Protein AF-A0A1E5P0V6-F1 (afdb_monomer)

pLDDT: mean 83.83, std 17.31, range [33.81, 96.31]

Nearest PDB structures (foldseek):
  8a3v-assembly1_C  TM=8.732E-01  e=5.478E-03  Vibrio cholerae
  2rrl-assembly1_A  TM=3.886E-01  e=4.806E-01  Salmonella enterica subsp. enterica serovar Typhimurium
  1ff3-assembly3_C  TM=5.031E-01  e=4.214E+00  Escherichia coli
  7ot4-assembly1_A  TM=5.197E-01  e=4.501E+00  Escherichia coli
  2y4n-assembly1_B  TM=5.027E-01  e=4.501E+00  Burkholderia cenocepacia J2315

Secondary structure (DSSP, 8-state):
---B--TTHHHHHHHHHHHH-HHHHHHEEEEEE-TTSEEEEEESSHHHHHHHHHHHHHHHHHHHHHS-TTSPPP-EEEEPPPBPPPHHHHHTHHHHH-HHHHTTEEEEEEEGGGTEEEEEESSHHHHHHHHHHHHHHHHHHHHH-TT----EEEEEEEP--------PPP------------

Mean predicted aligned error: 9.89 Å

Solvent-accessible surface area (backbone atoms only — not comparable to full-atom values): 10669 Å² total; per-residue (Å²): 136,68,57,45,71,56,90,65,45,68,62,49,55,61,51,44,41,75,58,65,32,68,71,50,43,75,36,38,44,81,69,22,36,31,96,82,34,25,36,30,28,45,36,30,41,70,67,48,41,52,52,46,64,75,41,28,66,66,50,39,53,44,42,60,72,71,51,63,90,92,56,83,72,59,73,41,64,45,72,52,76,60,49,69,62,56,67,70,57,63,72,43,35,38,83,44,66,35,69,89,38,37,85,38,39,42,84,62,26,27,24,58,87,48,27,22,39,34,32,37,8,68,40,70,67,52,30,52,52,47,61,73,41,40,70,59,30,53,53,45,43,47,70,76,39,71,89,57,66,56,78,44,72,45,84,39,49,65,56,82,76,80,79,75,80,73,79,74,80,80,86,83,84,85,81,88,82,83,88,83,84,135

Sequence (182 aa):
MDFERPDWFDRATEWWCSTVGNDLARHAQPVGISSDGELGVLCSDQAWSTQMRLMAHRVVERLNGARPDDLPKVAGITVLKPAPVPEELIQLWSDLVGSDLADRVRPRSLSDWGRELATEAECAHARDLLAQRTPFVLARLRATLPGSSIVRLRTSHLRSVGVLIASSPEFSDRAAVEGASP

InterPro domains:
  IPR007922 DciA-like [PF05258] (10-67)

Foldseek 3Di:
DDFDQPPCNVVLQVLLCVQPDPVLNQFKGFDGADPVQATEIEGQDDVSLVVCVVCWVVSQVSSQVSDDPPDDRRPTYDYDDAAADDPVCQVCVCVLLPPVLNVFKGFGHAGRNQQETEIAGQDPVSLVSCVVCFVSSQVVCCVVPVVGNHDYYDRHDHDDDPPPPPPDPDPPDDDDDDDDDD

Organism: NCBI:txid285458

Structure (mmCIF, N/CA/C/O backbone):
data_AF-A0A1E5P0V6-F1
#
_entry.id   AF-A0A1E5P0V6-F1
#
loop_
_atom_site.group_PDB
_atom_site.id
_atom_site.type_symbol
_atom_site.label_atom_id
_atom_site.label_alt_id
_atom_site.label_comp_id
_atom_site.label_asym_id
_atom_site.label_entity_id
_atom_site.label_seq_id
_atom_site.pdbx_PDB_ins_code
_atom_site.Cartn_x
_atom_site.Cartn_y
_atom_site.Cartn_z
_atom_site.occupancy
_atom_site.B_iso_or_equiv
_atom_site.auth_seq_id
_atom_site.auth_comp_id
_atom_site.auth_asym_id
_atom_site.auth_atom_id
_atom_site.pdbx_PDB_model_num
ATOM 1 N N . MET A 1 1 ? 8.159 -0.226 16.015 1.00 59.56 1 MET A N 1
ATOM 2 C CA . MET A 1 1 ? 6.842 -0.112 16.659 1.00 59.56 1 MET A CA 1
ATOM 3 C C . MET A 1 1 ? 6.080 -1.307 16.168 1.00 59.56 1 MET A C 1
ATOM 5 O O . MET A 1 1 ? 5.834 -1.395 14.967 1.00 59.56 1 MET A O 1
ATOM 9 N N . ASP A 1 2 ? 5.871 -2.254 17.067 1.00 84.81 2 ASP A N 1
ATOM 10 C CA . ASP A 1 2 ? 5.216 -3.507 16.734 1.00 84.81 2 ASP A CA 1
ATOM 11 C C . ASP A 1 2 ? 3.708 -3.302 16.844 1.00 84.81 2 ASP A C 1
ATOM 13 O O . ASP A 1 2 ? 3.229 -2.530 17.678 1.00 84.81 2 ASP A O 1
ATOM 17 N N . PHE A 1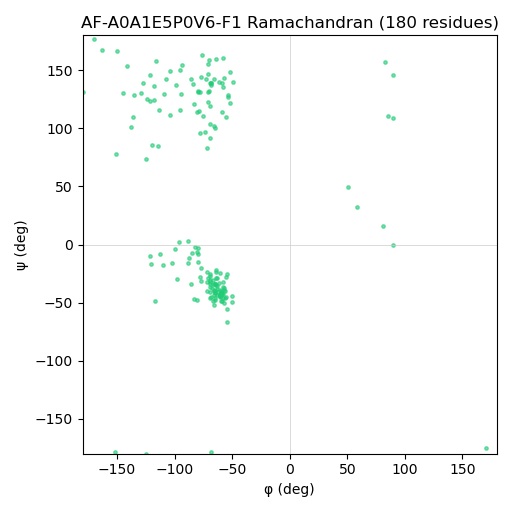 3 ? 2.981 -3.927 15.926 1.00 88.94 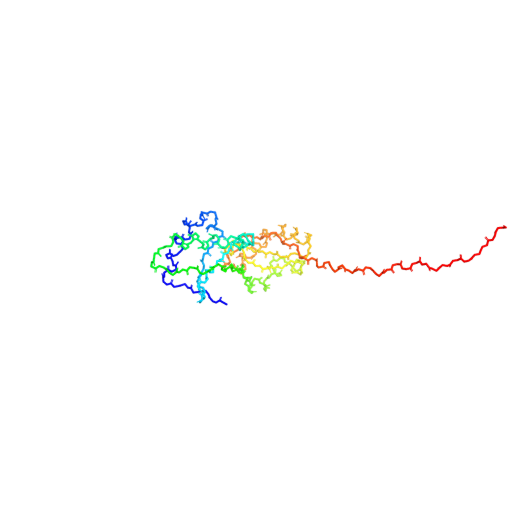3 PHE A N 1
ATOM 18 C CA . PHE A 1 3 ? 1.529 -3.887 15.881 1.00 88.94 3 PHE A CA 1
ATOM 19 C C . PHE A 1 3 ? 1.035 -5.287 16.173 1.00 88.94 3 PHE A C 1
ATOM 21 O O . PHE A 1 3 ? 1.303 -6.218 15.414 1.00 88.94 3 PHE A O 1
ATOM 28 N N . GLU A 1 4 ? 0.327 -5.427 17.281 1.00 90.81 4 GLU A N 1
ATOM 29 C CA . GLU A 1 4 ? -0.217 -6.706 17.704 1.00 90.81 4 GLU A CA 1
ATOM 30 C C . GLU A 1 4 ? -1.649 -6.858 17.199 1.00 90.81 4 GLU A C 1
ATOM 32 O O . GLU A 1 4 ? -2.365 -5.877 16.975 1.00 90.81 4 GLU A O 1
ATOM 37 N N . ARG A 1 5 ? -2.083 -8.108 17.034 1.00 91.25 5 ARG A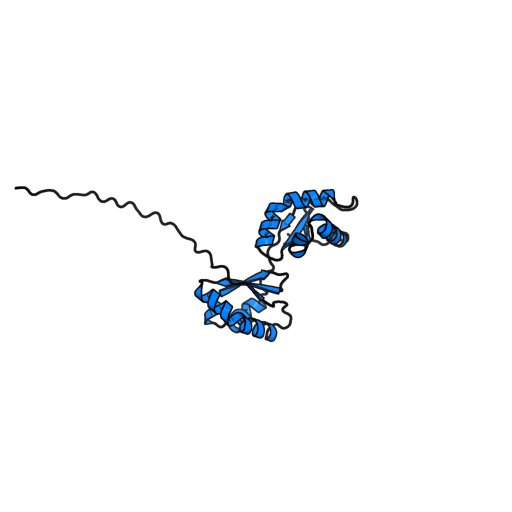 N 1
ATOM 38 C CA . ARG A 1 5 ? -3.471 -8.453 16.715 1.00 91.25 5 ARG A CA 1
ATOM 39 C C . ARG A 1 5 ? -4.075 -9.217 17.891 1.00 91.25 5 ARG A C 1
ATOM 41 O O . ARG A 1 5 ? -4.024 -10.443 17.889 1.00 91.25 5 ARG A O 1
ATOM 48 N N . PRO A 1 6 ? -4.602 -8.511 18.906 1.00 87.81 6 PRO A N 1
ATOM 49 C CA . PRO A 1 6 ? -5.352 -9.146 19.983 1.00 87.81 6 PRO A CA 1
ATOM 50 C C . PRO A 1 6 ? -6.559 -9.923 19.447 1.00 87.81 6 PRO A C 1
ATOM 52 O O . PRO A 1 6 ? -7.081 -9.587 18.387 1.00 87.81 6 PRO A O 1
ATOM 55 N N . ASP A 1 7 ? -7.089 -10.860 20.231 1.00 86.75 7 ASP A N 1
ATOM 56 C CA . ASP A 1 7 ? -8.243 -11.691 19.844 1.00 86.75 7 ASP A CA 1
ATOM 57 C C . ASP A 1 7 ? -9.483 -10.877 19.427 1.00 86.75 7 ASP A C 1
ATOM 59 O O . ASP A 1 7 ? -10.296 -11.310 18.613 1.00 86.75 7 ASP A O 1
ATOM 63 N N . TRP A 1 8 ? -9.636 -9.659 19.955 1.00 84.75 8 TRP A N 1
ATOM 64 C CA . TRP A 1 8 ? -10.738 -8.767 19.596 1.00 84.75 8 TRP A CA 1
ATOM 65 C C . TRP A 1 8 ? -10.530 -8.023 18.264 1.00 84.75 8 TRP A C 1
ATOM 67 O O . TRP A 1 8 ? -11.481 -7.459 17.722 1.00 84.75 8 TRP A O 1
ATOM 77 N N . PHE A 1 9 ? -9.312 -8.000 17.719 1.00 86.12 9 PHE A N 1
ATOM 78 C CA . PHE A 1 9 ? -8.945 -7.199 16.549 1.00 86.12 9 PHE A CA 1
ATOM 79 C C . PHE A 1 9 ? -9.670 -7.631 15.272 1.00 86.12 9 PHE A C 1
ATOM 81 O O . PHE A 1 9 ? -10.038 -6.795 14.444 1.00 86.12 9 PHE A O 1
ATOM 88 N N . ASP A 1 10 ? -9.940 -8.924 15.116 1.00 80.81 10 ASP A N 1
ATOM 89 C CA . ASP A 1 10 ? -10.667 -9.413 13.945 1.00 80.81 10 ASP A CA 1
ATOM 90 C C . ASP A 1 10 ? -12.102 -8.861 13.915 1.00 80.81 10 ASP A C 1
ATOM 92 O O . ASP A 1 10 ? -12.577 -8.433 12.862 1.00 80.81 10 ASP A O 1
ATOM 96 N N . ARG A 1 11 ? -12.731 -8.690 15.088 1.00 76.94 11 ARG A N 1
ATOM 97 C CA . ARG A 1 11 ? -14.023 -7.988 15.224 1.00 76.94 11 ARG A CA 1
ATOM 98 C C . ARG A 1 11 ? -13.908 -6.495 14.890 1.00 76.94 11 ARG A C 1
ATOM 100 O O . ARG A 1 11 ? -14.857 -5.897 14.386 1.00 76.94 11 ARG A O 1
ATOM 107 N N . ALA A 1 12 ? -12.748 -5.877 15.124 1.00 70.06 12 ALA A N 1
ATOM 108 C CA . ALA A 1 12 ? -12.504 -4.482 14.749 1.00 70.06 12 ALA A CA 1
ATOM 109 C C . ALA A 1 12 ? -12.414 -4.281 13.224 1.00 70.06 12 ALA A C 1
ATOM 111 O O . ALA A 1 12 ? -12.745 -3.205 12.724 1.00 70.06 12 ALA A O 1
ATOM 112 N N . THR A 1 13 ? -12.040 -5.319 12.470 1.00 69.12 13 THR A N 1
ATOM 113 C CA . THR A 1 13 ? -12.009 -5.276 10.997 1.00 69.12 13 THR A CA 1
ATOM 114 C C . THR A 1 13 ? -13.421 -5.208 10.399 1.00 69.12 13 THR A C 1
ATOM 116 O O . THR A 1 13 ? -13.638 -4.521 9.401 1.00 69.12 13 THR A O 1
ATOM 119 N N . GLU A 1 14 ? -14.411 -5.844 11.030 1.00 76.62 14 GLU A N 1
ATOM 120 C CA . GLU A 1 14 ? -15.818 -5.763 10.607 1.00 76.62 14 GLU A CA 1
ATOM 121 C C . GLU A 1 14 ? -16.378 -4.342 10.783 1.00 76.62 14 GLU A C 1
ATOM 123 O O . GLU A 1 14 ? -17.024 -3.787 9.890 1.00 76.62 14 GLU A O 1
ATOM 128 N N . TRP A 1 15 ? -16.064 -3.719 11.918 1.00 79.94 15 TRP A N 1
ATOM 129 C CA . TRP A 1 15 ? -16.459 -2.348 12.243 1.00 79.94 15 TRP A CA 1
ATOM 130 C C . TRP A 1 15 ? -15.701 -1.294 11.410 1.00 79.94 15 TRP A C 1
ATOM 132 O O . TRP A 1 15 ? -16.262 -0.245 11.077 1.00 79.94 15 TRP A O 1
ATOM 142 N N . TRP A 1 16 ? -14.468 -1.573 10.979 1.00 87.06 16 TRP A N 1
ATOM 143 C CA . TRP A 1 16 ? -13.730 -0.702 10.060 1.00 87.06 16 TRP A CA 1
ATOM 144 C C . TRP A 1 16 ? -14.535 -0.409 8.789 1.00 87.06 16 TRP A C 1
ATOM 146 O O . TRP A 1 16 ? -14.810 0.754 8.491 1.00 87.06 16 TRP A O 1
ATOM 156 N N . CYS A 1 17 ? -14.980 -1.453 8.082 1.00 84.06 17 CYS A N 1
ATOM 157 C CA . CYS A 1 17 ? -15.697 -1.326 6.811 1.00 84.06 17 CYS A CA 1
ATOM 158 C C . CYS A 1 17 ? -16.982 -0.494 6.923 1.00 84.06 17 CYS A C 1
ATOM 160 O O . CYS A 1 17 ? -17.244 0.353 6.063 1.00 84.06 17 CYS A O 1
ATOM 162 N N . SER A 1 18 ? -17.769 -0.703 7.983 1.00 82.38 18 SER A N 1
ATOM 163 C CA . SER A 1 18 ? -19.004 0.054 8.215 1.00 82.38 18 SER A CA 1
ATOM 164 C C . SER A 1 18 ? -18.736 1.519 8.576 1.00 82.38 18 SER A C 1
ATOM 166 O O . SER A 1 18 ? -19.521 2.393 8.215 1.00 82.38 18 SER A O 1
ATOM 168 N N . THR A 1 19 ? -17.607 1.806 9.226 1.00 85.00 19 THR A N 1
ATOM 169 C CA . THR A 1 19 ? -17.264 3.150 9.713 1.00 85.00 19 THR A CA 1
ATOM 170 C C . THR A 1 19 ? -16.649 4.038 8.648 1.00 85.00 19 THR A C 1
ATOM 172 O O . THR A 1 19 ? -16.997 5.217 8.525 1.00 85.00 19 THR A O 1
ATOM 175 N N . VAL A 1 20 ? -15.677 3.507 7.908 1.00 85.94 20 VAL A N 1
ATOM 176 C CA . VAL A 1 20 ? -14.889 4.320 6.976 1.00 85.94 20 VAL A CA 1
ATOM 177 C C . VAL A 1 20 ? -15.510 4.409 5.588 1.00 85.94 20 VAL A C 1
ATOM 179 O O . VAL A 1 20 ? -15.172 5.305 4.813 1.00 85.94 20 VAL A O 1
ATOM 182 N N . GLY A 1 21 ? -16.455 3.515 5.298 1.00 85.38 21 GLY A N 1
ATOM 183 C CA . GLY A 1 21 ? -17.082 3.378 3.996 1.00 85.38 21 GLY A CA 1
ATOM 184 C C . GLY A 1 21 ? -16.251 2.529 3.034 1.00 85.38 21 GLY A C 1
ATOM 185 O O . GLY A 1 21 ? -15.035 2.388 3.153 1.00 85.38 21 GLY A O 1
ATOM 186 N N . ASN A 1 22 ? -16.940 1.968 2.042 1.00 84.56 22 ASN A N 1
ATOM 187 C CA . ASN A 1 22 ? -16.393 0.964 1.127 1.00 84.56 22 ASN A CA 1
ATOM 188 C C . ASN A 1 22 ? -15.149 1.445 0.361 1.00 84.56 22 ASN A C 1
ATOM 190 O O . ASN A 1 22 ? -14.224 0.676 0.136 1.00 84.56 22 ASN A O 1
ATOM 194 N N . ASP A 1 23 ? -15.114 2.718 -0.028 1.00 86.12 23 ASP A N 1
ATOM 195 C CA . ASP A 1 23 ? -14.005 3.266 -0.807 1.00 86.12 23 ASP A CA 1
ATOM 196 C C . ASP A 1 23 ? -12.693 3.273 -0.009 1.00 86.12 23 ASP A C 1
ATOM 198 O O . ASP A 1 23 ? -11.706 2.674 -0.428 1.00 86.12 23 ASP A O 1
ATOM 202 N N . LEU A 1 24 ? -12.711 3.832 1.208 1.00 88.12 24 LEU A N 1
ATOM 203 C CA . LEU A 1 24 ? -11.533 3.821 2.074 1.00 88.12 24 LEU A CA 1
ATOM 204 C C . LEU A 1 24 ? -11.165 2.394 2.502 1.00 88.12 24 LEU A C 1
ATOM 206 O O . LEU A 1 24 ? -9.987 2.052 2.517 1.00 88.12 24 LEU A O 1
ATOM 210 N N . ALA A 1 25 ? -12.155 1.546 2.792 1.00 90.00 25 ALA A N 1
ATOM 211 C CA . ALA A 1 25 ? -11.926 0.164 3.215 1.00 90.00 25 ALA A CA 1
ATOM 212 C C . ALA A 1 25 ? -11.252 -0.705 2.137 1.00 90.00 25 ALA A C 1
ATOM 214 O O . ALA A 1 25 ? -10.498 -1.616 2.467 1.00 90.00 25 ALA A O 1
ATOM 215 N N . ARG A 1 26 ? -11.465 -0.412 0.848 1.00 89.69 26 ARG A N 1
ATOM 216 C CA . ARG A 1 26 ? -10.758 -1.089 -0.258 1.00 89.69 26 ARG A CA 1
ATOM 217 C C . ARG A 1 26 ? -9.281 -0.730 -0.332 1.00 89.69 26 ARG A C 1
ATOM 219 O O . ARG A 1 26 ? -8.484 -1.508 -0.853 1.00 89.69 26 ARG A O 1
ATOM 226 N N . HIS A 1 27 ? -8.930 0.459 0.143 1.00 92.19 27 HIS A N 1
ATOM 227 C CA . HIS A 1 27 ? -7.610 1.041 -0.051 1.00 92.19 27 HIS A CA 1
ATOM 228 C C . HIS A 1 27 ? -6.792 1.170 1.227 1.00 92.19 27 HIS A C 1
ATOM 230 O O . HIS A 1 27 ? -5.608 1.491 1.138 1.00 92.19 27 HIS A O 1
ATOM 236 N N . ALA A 1 28 ? -7.385 0.913 2.386 1.00 92.62 28 ALA A N 1
ATOM 237 C CA . ALA A 1 28 ? -6.728 0.949 3.674 1.00 92.62 28 ALA A CA 1
ATOM 238 C C . ALA A 1 28 ? -7.314 -0.129 4.585 1.00 92.62 28 ALA A C 1
ATOM 240 O O . ALA A 1 28 ? -8.532 -0.222 4.741 1.00 92.62 28 ALA A O 1
ATOM 241 N N . GLN A 1 29 ? -6.434 -0.916 5.201 1.00 91.19 29 GLN A N 1
ATOM 242 C CA . GLN A 1 29 ? -6.818 -1.984 6.112 1.00 91.19 29 GLN A CA 1
ATOM 243 C C . GLN A 1 29 ? -6.082 -1.842 7.448 1.00 91.19 29 GLN A C 1
ATOM 245 O O . GLN A 1 29 ? -4.883 -1.527 7.463 1.00 91.19 29 GLN A O 1
ATOM 250 N N . PRO A 1 30 ? -6.776 -2.073 8.569 1.00 92.56 30 PRO A N 1
ATOM 251 C CA . PRO A 1 30 ? -6.135 -2.157 9.867 1.00 92.56 30 PRO A CA 1
ATOM 252 C C . PRO A 1 30 ? -5.267 -3.423 9.919 1.00 92.56 30 PRO A C 1
ATOM 254 O O . PRO A 1 30 ? -5.666 -4.477 9.426 1.00 92.56 30 PRO A O 1
ATOM 257 N N . VAL A 1 31 ? -4.067 -3.332 10.496 1.00 91.94 31 VAL A N 1
ATOM 258 C CA . VAL A 1 31 ? -3.144 -4.482 10.604 1.00 91.94 31 VAL A CA 1
ATOM 259 C C . VAL A 1 31 ? -2.757 -4.853 12.032 1.00 91.94 31 VAL A C 1
ATOM 261 O O . VAL A 1 31 ? -2.276 -5.959 12.253 1.00 91.94 31 VAL A O 1
ATOM 264 N N . GLY A 1 32 ? -2.978 -3.956 12.989 1.00 91.94 32 GLY A N 1
ATOM 265 C CA . GLY A 1 32 ? -2.809 -4.228 14.410 1.00 91.94 32 GLY A CA 1
ATOM 266 C C . GLY A 1 32 ? -2.918 -2.956 15.240 1.00 91.94 32 GLY A C 1
ATOM 267 O O . GLY A 1 32 ? -3.194 -1.876 14.711 1.00 91.94 32 GLY A O 1
ATOM 268 N N . ILE A 1 33 ? -2.683 -3.089 16.538 1.00 92.81 33 ILE A N 1
ATOM 269 C CA . ILE A 1 33 ? -2.692 -2.002 17.517 1.00 92.81 33 ILE A CA 1
ATOM 270 C C . ILE A 1 33 ? -1.300 -1.892 18.136 1.00 92.81 33 ILE A C 1
ATOM 272 O O . ILE A 1 33 ? -0.683 -2.910 18.448 1.00 92.81 33 ILE A O 1
ATOM 276 N N . SER A 1 34 ? -0.793 -0.669 18.281 1.00 93.38 34 SER A N 1
ATOM 277 C CA . SER A 1 34 ? 0.446 -0.418 19.020 1.00 93.38 34 SER A CA 1
ATOM 278 C C . SER A 1 34 ? 0.211 -0.503 20.530 1.00 93.38 34 SER A C 1
ATOM 280 O O . SER A 1 34 ? -0.916 -0.360 21.007 1.00 93.38 34 SER A O 1
ATOM 282 N N . SER A 1 35 ? 1.284 -0.643 21.308 1.00 91.25 35 SER A N 1
ATOM 283 C CA . SER A 1 35 ? 1.233 -0.568 22.777 1.00 91.25 35 SER A CA 1
ATOM 284 C C . SER A 1 35 ? 0.588 0.719 23.309 1.00 91.25 35 SER A C 1
ATOM 286 O O . SER A 1 35 ? 0.033 0.720 24.404 1.00 91.25 35 SER A O 1
ATOM 288 N N . ASP A 1 36 ? 0.625 1.798 22.523 1.00 91.56 36 ASP A N 1
ATOM 289 C CA . ASP A 1 36 ? 0.062 3.108 22.867 1.00 91.56 36 ASP A CA 1
ATOM 290 C C . ASP A 1 36 ? -1.421 3.243 22.463 1.00 91.56 36 ASP A C 1
ATOM 292 O O . ASP A 1 36 ? -2.029 4.302 22.620 1.00 91.56 36 ASP A O 1
ATOM 296 N N . GLY A 1 37 ? -2.022 2.176 21.926 1.00 91.94 37 GLY A N 1
ATOM 297 C CA . GLY A 1 37 ? -3.420 2.148 21.496 1.00 91.94 37 GLY A CA 1
ATOM 298 C C . GLY A 1 37 ? -3.668 2.764 20.117 1.00 91.94 37 GLY A C 1
ATOM 299 O O . GLY A 1 37 ? -4.816 3.066 19.780 1.00 91.94 37 GLY A O 1
ATOM 300 N N . GLU A 1 38 ? -2.629 2.972 19.304 1.00 94.44 38 GLU A N 1
ATOM 301 C CA . GLU A 1 38 ? -2.794 3.459 17.934 1.00 94.44 38 GLU A CA 1
ATOM 302 C C . GLU A 1 38 ? -3.101 2.324 16.960 1.00 94.44 38 GLU A C 1
ATOM 304 O O . GLU A 1 38 ? -2.467 1.269 16.979 1.00 94.44 38 GLU A O 1
ATOM 309 N N . LEU A 1 39 ? -4.036 2.570 16.045 1.00 93.25 39 LEU A N 1
ATOM 310 C CA . LEU A 1 39 ? -4.371 1.645 14.974 1.00 93.25 39 LEU A CA 1
ATOM 311 C C . LEU A 1 39 ? -3.356 1.757 13.839 1.00 93.25 39 LEU A C 1
ATOM 313 O O . LEU A 1 39 ? -3.281 2.771 13.141 1.00 93.25 39 LEU A O 1
ATOM 317 N N . GLY A 1 40 ? -2.593 0.687 13.638 1.00 94.25 40 GLY A N 1
ATOM 318 C CA . GLY A 1 40 ? -1.726 0.521 12.484 1.00 94.25 40 GLY A CA 1
ATOM 319 C C . GLY A 1 40 ? -2.563 0.284 11.239 1.00 94.25 40 GLY A C 1
ATOM 320 O O . GLY A 1 40 ? -3.337 -0.672 11.181 1.00 94.25 40 GLY A O 1
ATOM 321 N N . VAL A 1 41 ? -2.399 1.136 10.232 1.00 93.88 41 VAL A N 1
ATOM 322 C CA . VAL A 1 41 ? -3.142 1.048 8.973 1.00 93.88 41 VAL A CA 1
ATOM 323 C C . VAL A 1 41 ? -2.174 0.911 7.809 1.00 93.88 41 VAL A C 1
ATOM 325 O O . VAL A 1 41 ? -1.318 1.771 7.594 1.00 93.88 41 VAL A O 1
ATOM 328 N N . LEU A 1 42 ? -2.340 -0.150 7.022 1.00 92.62 42 LEU A N 1
ATOM 329 C CA . LEU A 1 42 ? -1.648 -0.318 5.751 1.00 92.62 42 LEU A CA 1
ATOM 330 C C . LEU A 1 42 ? -2.543 0.187 4.621 1.00 92.62 42 LEU A C 1
ATOM 332 O O . LEU A 1 42 ? -3.708 -0.195 4.529 1.00 92.62 42 LEU A O 1
ATOM 336 N N . CYS A 1 43 ? -1.990 1.037 3.761 1.00 93.38 43 CYS A N 1
ATOM 337 C CA . CYS A 1 43 ? -2.686 1.544 2.585 1.00 93.38 43 CYS A CA 1
ATOM 338 C C . CYS A 1 43 ? -2.182 0.853 1.315 1.00 93.38 43 CYS A C 1
ATOM 340 O O . CYS A 1 43 ? -1.009 0.495 1.206 1.00 93.38 43 CYS A O 1
ATOM 342 N N . SER A 1 44 ? -3.075 0.716 0.343 1.0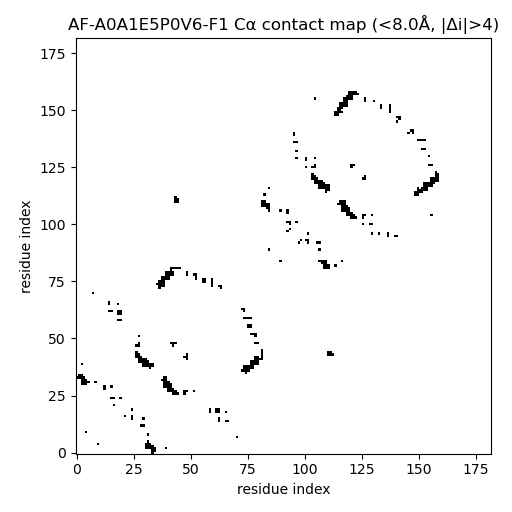0 89.75 44 SER A N 1
ATOM 343 C CA . SER A 1 44 ? -2.804 0.126 -0.968 1.00 89.75 44 SER A CA 1
ATOM 344 C C . SER A 1 44 ? -1.739 0.898 -1.754 1.00 89.75 44 SER A C 1
ATOM 346 O O . SER A 1 44 ? -0.953 0.283 -2.470 1.00 89.75 44 SER A O 1
ATOM 348 N N . ASP A 1 45 ? -1.660 2.224 -1.607 1.00 86.31 45 ASP A N 1
ATOM 349 C CA . ASP A 1 45 ? -0.623 3.045 -2.231 1.00 86.31 45 ASP A CA 1
ATOM 350 C C . ASP A 1 45 ? -0.290 4.328 -1.441 1.00 86.31 45 ASP A C 1
ATOM 352 O O . ASP A 1 45 ? -0.804 4.595 -0.347 1.00 86.31 45 ASP A O 1
ATOM 356 N N . GLN A 1 46 ? 0.626 5.129 -1.994 1.00 86.19 46 GLN A N 1
ATOM 357 C CA . GLN A 1 46 ? 1.091 6.378 -1.392 1.00 86.19 46 GLN A CA 1
ATOM 358 C C . GLN A 1 46 ? 0.026 7.487 -1.382 1.00 86.19 46 GLN A C 1
ATOM 360 O O . GLN A 1 46 ? 0.017 8.306 -0.455 1.00 86.19 46 GLN A O 1
ATOM 365 N N . ALA A 1 47 ? -0.859 7.532 -2.380 1.00 87.38 47 ALA A N 1
ATOM 366 C CA . ALA A 1 47 ? -1.915 8.537 -2.435 1.00 87.38 47 ALA A CA 1
ATOM 367 C C . ALA A 1 47 ? -2.894 8.305 -1.280 1.00 87.38 47 ALA A C 1
ATOM 369 O O . ALA A 1 47 ? -3.123 9.209 -0.475 1.00 87.38 47 ALA A O 1
ATOM 370 N N . TRP A 1 48 ? -3.338 7.061 -1.101 1.00 91.94 48 TRP A N 1
ATOM 371 C CA . TRP A 1 48 ? -4.175 6.657 0.025 1.00 91.94 48 TRP A CA 1
ATOM 372 C C . TRP A 1 48 ? -3.469 6.772 1.370 1.00 91.94 48 TRP A C 1
ATOM 374 O O . TRP A 1 48 ? -4.091 7.176 2.348 1.00 91.94 48 TRP A O 1
ATOM 384 N N . SER A 1 49 ? -2.157 6.524 1.423 1.00 92.88 49 SER A N 1
ATOM 385 C CA . SER A 1 49 ? -1.369 6.776 2.636 1.00 92.88 49 SER A CA 1
ATOM 386 C C . SER A 1 49 ? -1.415 8.251 3.041 1.00 92.88 49 SER A C 1
ATOM 388 O O . SER A 1 49 ? -1.589 8.572 4.215 1.00 92.88 49 SER A O 1
ATOM 390 N N . THR A 1 50 ? -1.264 9.158 2.074 1.00 93.12 50 THR A N 1
ATOM 391 C CA . THR A 1 50 ? -1.354 10.607 2.307 1.00 93.12 50 THR A CA 1
ATOM 392 C C . THR A 1 50 ? -2.762 10.994 2.736 1.00 93.12 50 THR A C 1
ATOM 394 O O . THR A 1 50 ? -2.937 11.675 3.745 1.00 93.12 50 THR A O 1
ATOM 397 N N . GLN A 1 51 ? -3.771 10.506 2.013 1.00 93.31 51 GLN A N 1
ATOM 398 C CA . GLN A 1 51 ? -5.169 10.789 2.304 1.00 93.31 51 GLN A CA 1
ATOM 399 C C . GLN A 1 51 ? -5.562 10.305 3.707 1.00 93.31 51 GLN A C 1
ATOM 401 O O . GLN A 1 51 ? -6.190 11.056 4.450 1.00 93.31 51 GLN A O 1
ATOM 406 N N . MET A 1 52 ? -5.136 9.100 4.100 1.00 94.62 52 MET A N 1
ATOM 407 C CA . MET A 1 52 ? -5.380 8.533 5.427 1.00 94.62 52 MET A CA 1
ATOM 408 C C . MET A 1 52 ? -4.760 9.391 6.533 1.00 94.62 52 MET A C 1
ATOM 410 O O . MET A 1 52 ? -5.432 9.686 7.516 1.00 94.62 52 MET A O 1
ATOM 414 N N . ARG A 1 53 ? -3.513 9.860 6.364 1.00 95.12 53 ARG A N 1
ATOM 415 C CA . ARG A 1 53 ? -2.871 10.762 7.341 1.00 95.12 53 ARG A CA 1
ATOM 416 C C . ARG A 1 53 ? -3.663 12.056 7.524 1.00 95.12 53 ARG A C 1
ATOM 418 O O . ARG A 1 53 ? -3.838 12.499 8.653 1.00 95.12 53 ARG A O 1
ATOM 425 N N . LEU A 1 54 ? -4.171 12.634 6.434 1.00 95.44 54 LEU A N 1
ATOM 426 C CA . LEU A 1 54 ? -4.975 13.860 6.485 1.00 95.44 54 LEU A CA 1
ATOM 427 C C . LEU A 1 54 ? -6.323 13.651 7.187 1.00 95.44 54 LEU A C 1
ATOM 429 O O . LEU A 1 54 ? -6.808 14.555 7.862 1.00 95.44 54 LEU A O 1
ATOM 433 N N . MET A 1 55 ? -6.933 12.473 7.041 1.00 94.44 55 MET A N 1
ATOM 434 C CA . MET A 1 55 ? -8.231 12.171 7.652 1.00 94.44 55 MET A CA 1
ATOM 435 C C . MET A 1 55 ? -8.151 11.428 8.991 1.00 94.44 55 MET A C 1
ATOM 437 O O . MET A 1 55 ? -9.201 11.117 9.553 1.00 94.44 55 MET A O 1
ATOM 441 N N . ALA A 1 56 ? -6.949 11.153 9.504 1.00 94.38 56 ALA A N 1
ATOM 442 C CA . ALA A 1 56 ? -6.717 10.275 10.650 1.00 94.38 56 ALA A CA 1
ATOM 443 C C . ALA A 1 56 ? -7.614 10.616 11.848 1.00 94.38 56 ALA A C 1
ATOM 445 O O . ALA A 1 56 ? -8.325 9.749 12.350 1.00 94.38 56 ALA A O 1
ATOM 446 N N . HIS A 1 57 ? -7.671 11.894 12.234 1.00 94.88 57 HIS A N 1
ATOM 447 C CA . HIS A 1 57 ? -8.515 12.365 13.336 1.00 94.88 57 HIS A CA 1
ATOM 448 C C . HIS A 1 57 ? -9.996 12.023 13.129 1.00 94.88 57 HIS A C 1
ATOM 450 O O . HIS A 1 57 ? -10.630 11.409 13.981 1.00 94.88 57 HIS A O 1
ATOM 456 N N . ARG A 1 58 ? -10.536 12.352 11.950 1.00 93.38 58 ARG A N 1
ATOM 457 C CA . ARG A 1 58 ? -11.943 12.103 11.613 1.00 93.38 58 ARG A CA 1
ATOM 458 C C . ARG A 1 58 ? -12.270 10.612 11.591 1.00 93.38 58 ARG A C 1
ATOM 460 O O . ARG A 1 58 ? -13.383 10.217 11.934 1.00 93.38 58 ARG A O 1
ATOM 467 N N . VAL A 1 59 ? -11.328 9.782 11.147 1.00 92.69 59 VAL A N 1
ATOM 468 C CA . VAL A 1 59 ? -11.496 8.326 11.163 1.00 92.69 59 VAL A CA 1
ATOM 469 C C . VAL A 1 59 ? -11.510 7.817 12.603 1.00 92.69 59 VAL A C 1
ATOM 471 O O . VAL A 1 59 ? -12.414 7.065 12.939 1.00 92.69 59 VAL A O 1
ATOM 474 N N . VAL A 1 60 ? -10.599 8.275 13.468 1.00 93.75 60 VAL A N 1
ATOM 475 C CA . VAL A 1 60 ? -10.567 7.907 14.897 1.00 93.75 60 VAL A CA 1
ATOM 476 C C . VAL A 1 60 ? -11.857 8.301 15.620 1.00 93.75 60 VAL A C 1
ATOM 478 O O . VAL A 1 60 ? -12.401 7.493 16.371 1.00 93.75 60 VAL A O 1
ATOM 481 N N . GLU A 1 61 ? -12.388 9.501 15.378 1.00 94.06 61 GLU A N 1
ATOM 482 C CA . GLU A 1 61 ? -13.662 9.945 15.963 1.00 94.06 61 GLU A CA 1
ATOM 483 C C . GLU A 1 61 ? -14.822 9.031 15.561 1.00 94.06 61 GLU A C 1
ATOM 485 O O . GLU A 1 61 ? -15.581 8.565 16.411 1.00 94.06 61 GLU A O 1
ATOM 490 N N . ARG A 1 62 ? -14.943 8.739 14.261 1.00 91.94 62 ARG A N 1
ATOM 491 C CA . ARG A 1 62 ? -15.996 7.857 13.741 1.00 91.94 62 ARG A CA 1
ATOM 492 C C . ARG A 1 62 ? -15.852 6.438 14.251 1.00 91.94 62 ARG A C 1
ATOM 494 O O . ARG A 1 62 ? -16.851 5.825 14.606 1.00 91.94 62 ARG A O 1
ATOM 501 N N . LEU A 1 63 ? -14.617 5.944 14.292 1.00 90.44 63 LEU A N 1
ATOM 502 C CA . LEU A 1 63 ? -14.291 4.666 14.885 1.00 90.44 63 LEU A CA 1
ATOM 503 C C . LEU A 1 63 ? -14.826 4.669 16.320 1.00 90.44 63 LEU A C 1
ATOM 505 O O . LEU A 1 63 ? -15.759 3.927 16.616 1.00 90.44 63 LEU A O 1
ATOM 509 N N . ASN A 1 64 ? -14.286 5.498 17.205 1.00 92.06 64 ASN A N 1
ATOM 510 C CA . ASN A 1 64 ? -14.650 5.453 18.618 1.00 92.06 64 ASN A CA 1
ATOM 511 C C . ASN A 1 64 ? -16.147 5.713 18.877 1.00 92.06 64 ASN A C 1
ATOM 513 O O . ASN A 1 64 ? -16.654 5.248 19.894 1.00 92.06 64 ASN A O 1
ATOM 517 N N . GLY A 1 65 ? -16.850 6.411 17.977 1.00 91.00 65 GLY A N 1
ATOM 518 C CA . GLY A 1 65 ? -18.301 6.608 18.045 1.00 91.00 65 GLY A CA 1
ATOM 519 C C . GLY A 1 65 ? -19.150 5.411 17.588 1.00 91.00 65 GLY A C 1
ATOM 520 O O . GLY A 1 65 ? -20.268 5.261 18.067 1.00 91.00 65 GLY A O 1
ATOM 521 N N . ALA A 1 66 ? -18.647 4.566 16.682 1.00 88.00 66 ALA A N 1
ATOM 522 C CA . ALA A 1 66 ? -19.341 3.368 16.180 1.00 88.00 66 ALA A CA 1
ATOM 523 C C . ALA A 1 66 ? -18.876 2.059 16.850 1.00 88.00 66 ALA A C 1
ATOM 525 O O . ALA A 1 66 ? -19.396 0.980 16.566 1.00 88.00 66 ALA A O 1
ATOM 526 N N . ARG A 1 67 ? -17.871 2.156 17.718 1.00 87.25 67 ARG A N 1
ATOM 527 C CA . ARG A 1 67 ? -17.234 1.043 18.413 1.00 87.25 67 ARG A CA 1
ATOM 528 C C . ARG A 1 67 ? -18.179 0.385 19.439 1.00 87.25 67 ARG A C 1
ATOM 530 O O . ARG A 1 67 ? -18.767 1.106 20.241 1.00 87.25 67 ARG A O 1
ATOM 537 N N . PRO A 1 68 ? -18.223 -0.956 19.518 1.00 83.38 68 PRO A N 1
ATOM 538 C CA . PRO A 1 68 ? -18.822 -1.679 20.645 1.00 83.38 68 PRO A CA 1
ATOM 539 C C . PRO A 1 68 ? -18.202 -1.319 22.013 1.00 83.38 68 PRO A C 1
ATOM 541 O O . PRO A 1 68 ? -16.992 -1.122 22.126 1.00 83.38 68 PRO A O 1
ATOM 544 N N . ASP A 1 69 ? -19.007 -1.267 23.075 1.00 85.19 69 ASP A N 1
ATOM 545 C CA . ASP A 1 69 ? -18.548 -0.837 24.409 1.00 85.19 69 ASP A CA 1
ATOM 546 C C . ASP A 1 69 ? -17.485 -1.756 25.040 1.00 85.19 69 ASP A C 1
ATOM 548 O O . ASP A 1 69 ? -16.695 -1.301 25.868 1.00 85.19 69 ASP A O 1
ATOM 552 N N . ASP A 1 70 ? -17.432 -3.027 24.630 1.00 85.12 70 ASP A N 1
ATOM 553 C CA . ASP A 1 70 ? -16.480 -4.043 25.095 1.00 85.12 70 ASP A CA 1
ATOM 554 C C . ASP A 1 70 ? -15.089 -3.939 24.445 1.00 85.12 70 ASP A C 1
ATOM 556 O O . ASP A 1 70 ? -14.159 -4.621 24.877 1.00 85.12 70 ASP A O 1
ATOM 560 N N . LEU A 1 71 ? -14.917 -3.088 23.427 1.00 84.62 71 LEU A N 1
ATOM 561 C CA . LEU A 1 71 ? -13.633 -2.896 22.748 1.00 84.62 71 LEU A CA 1
ATOM 562 C C . LEU A 1 71 ? -12.857 -1.692 23.313 1.00 84.62 71 LEU A C 1
ATOM 564 O O . LEU A 1 71 ? -13.463 -0.714 23.757 1.00 84.62 71 LEU A O 1
ATOM 568 N N . PRO A 1 72 ? -11.510 -1.694 23.283 1.00 88.44 72 PRO A N 1
ATOM 569 C CA . PRO A 1 72 ? -10.697 -0.552 23.711 1.00 88.44 72 PRO A CA 1
ATOM 570 C C . PRO A 1 72 ? -10.803 0.632 22.739 1.00 88.44 72 PRO A C 1
ATOM 572 O O . PRO A 1 72 ? -11.258 0.496 21.602 1.00 88.44 72 PRO A O 1
ATOM 575 N N . LYS A 1 73 ? -10.482 1.847 23.203 1.00 91.56 73 LYS A N 1
ATOM 576 C CA . LYS A 1 73 ? -10.517 3.042 22.340 1.00 91.56 73 LYS A CA 1
ATOM 577 C C . LYS A 1 73 ? -9.282 3.039 21.458 1.00 91.56 73 LYS A C 1
ATOM 579 O O . LYS A 1 73 ? -8.201 2.681 21.913 1.00 91.56 73 LYS A O 1
ATOM 584 N N . VAL A 1 74 ? -9.447 3.504 20.228 1.00 91.69 74 VAL A N 1
ATOM 585 C CA . VAL A 1 74 ? -8.318 3.805 19.353 1.00 91.69 74 VAL A CA 1
ATOM 586 C C . VAL A 1 74 ? -7.818 5.203 19.707 1.00 91.69 74 VAL A C 1
ATOM 588 O O . VAL A 1 74 ? -8.589 6.162 19.640 1.00 91.69 74 VAL A O 1
ATOM 591 N N . ALA A 1 75 ? -6.554 5.317 20.107 1.00 94.50 75 ALA A N 1
ATOM 592 C CA . ALA A 1 75 ? -5.932 6.587 20.484 1.00 94.50 75 ALA A CA 1
ATOM 593 C C . ALA A 1 75 ? -5.559 7.442 19.261 1.00 94.50 75 ALA A C 1
ATOM 595 O O . ALA A 1 75 ? -5.618 8.668 19.309 1.00 94.50 75 ALA A O 1
ATOM 596 N N . GLY A 1 76 ? -5.217 6.788 18.150 1.00 94.56 76 GLY A N 1
ATOM 597 C CA . GLY A 1 76 ? -4.716 7.426 16.938 1.00 94.56 76 GLY A CA 1
ATOM 598 C C . GLY A 1 76 ? -4.651 6.456 15.763 1.00 94.56 76 GLY A C 1
ATOM 599 O O . GLY A 1 76 ? -4.939 5.268 15.906 1.00 94.56 76 GLY A O 1
ATOM 600 N N . ILE A 1 77 ? -4.259 6.961 14.594 1.00 94.50 77 ILE A N 1
ATOM 601 C CA . ILE A 1 77 ? -3.945 6.136 13.423 1.00 94.50 77 ILE A CA 1
ATOM 602 C C . ILE A 1 77 ? -2.488 6.349 13.058 1.00 94.50 77 ILE A C 1
ATOM 604 O O . ILE A 1 77 ? -2.084 7.464 12.722 1.00 94.50 77 ILE A O 1
ATOM 608 N N . THR A 1 78 ? -1.743 5.250 13.002 1.00 96.19 78 THR A N 1
ATOM 609 C CA . THR A 1 78 ? -0.408 5.228 12.420 1.00 96.19 78 THR A CA 1
ATOM 610 C C . THR A 1 78 ? -0.460 4.565 11.050 1.00 96.19 78 THR A C 1
ATOM 612 O O . THR A 1 78 ? -0.680 3.364 10.901 1.00 96.19 78 THR A O 1
ATOM 615 N N . VAL A 1 79 ? -0.245 5.373 10.008 1.00 95.00 79 VAL A N 1
ATOM 616 C CA . VAL A 1 79 ? -0.168 4.881 8.628 1.00 95.00 79 VAL A CA 1
ATOM 617 C C . VAL A 1 79 ? 1.205 4.272 8.383 1.00 95.00 79 VAL A C 1
ATOM 619 O O . VAL A 1 79 ? 2.227 4.977 8.381 1.00 95.00 79 VAL A O 1
ATOM 622 N N . LEU A 1 80 ? 1.211 2.967 8.136 1.00 92.12 80 LEU A N 1
ATOM 623 C CA . LEU A 1 80 ? 2.411 2.187 7.893 1.00 92.12 80 LEU A CA 1
ATOM 624 C C . LEU A 1 80 ? 3.026 2.505 6.537 1.00 92.12 80 LEU A C 1
ATOM 626 O O . LEU A 1 80 ? 2.368 2.971 5.605 1.00 92.12 80 LEU A O 1
ATOM 630 N N . LYS A 1 81 ? 4.332 2.261 6.438 1.00 87.31 81 LYS A N 1
ATOM 631 C CA . LYS A 1 81 ? 5.038 2.371 5.165 1.00 87.31 81 LYS A CA 1
ATOM 632 C C . LYS A 1 81 ? 4.611 1.214 4.251 1.00 87.31 81 LYS A C 1
ATOM 634 O O . LYS A 1 81 ? 4.378 0.116 4.759 1.00 87.31 81 LYS A O 1
ATOM 639 N N . PRO A 1 82 ? 4.550 1.437 2.926 1.00 84.12 82 PRO A N 1
ATOM 640 C CA . PRO A 1 82 ? 4.387 0.354 1.965 1.00 84.12 82 PRO A CA 1
ATOM 641 C C . PRO A 1 82 ? 5.436 -0.735 2.192 1.00 84.12 82 PRO A C 1
ATOM 643 O O . PRO A 1 82 ? 6.558 -0.434 2.617 1.00 84.12 82 PRO A O 1
ATOM 646 N N . ALA A 1 83 ? 5.073 -1.985 1.904 1.00 85.69 83 ALA A N 1
ATOM 647 C CA . ALA A 1 83 ? 5.970 -3.107 2.129 1.00 85.69 83 ALA A CA 1
ATOM 648 C C . ALA A 1 83 ? 7.283 -2.903 1.345 1.00 85.69 83 ALA A C 1
ATOM 650 O O . ALA A 1 83 ? 7.251 -2.466 0.185 1.00 85.69 83 ALA A O 1
ATOM 651 N N . PRO A 1 84 ? 8.444 -3.165 1.971 1.00 90.25 84 PRO A N 1
ATOM 652 C CA . PRO A 1 84 ? 9.715 -3.080 1.277 1.00 90.25 84 PRO A CA 1
ATOM 653 C C .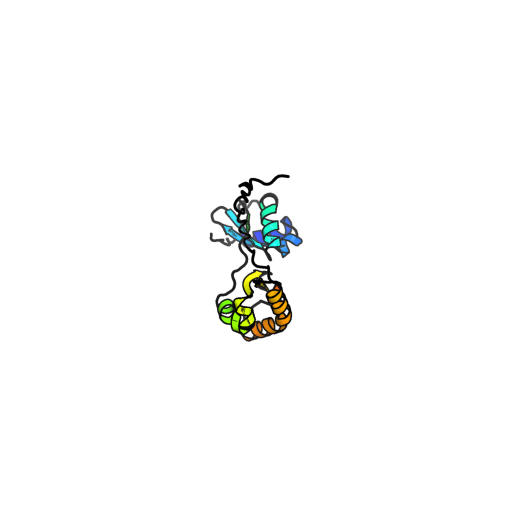 PRO A 1 84 ? 9.774 -4.124 0.162 1.00 90.25 84 PRO A C 1
ATOM 655 O O . PRO A 1 84 ? 9.040 -5.113 0.151 1.00 90.25 84 PRO A O 1
ATOM 658 N N . VAL A 1 85 ? 10.668 -3.886 -0.788 1.00 92.62 85 VAL A N 1
ATOM 659 C CA . VAL A 1 85 ? 10.958 -4.855 -1.840 1.00 92.62 85 VAL A CA 1
ATOM 660 C C . VAL A 1 85 ? 11.692 -6.048 -1.215 1.00 92.62 85 VAL A C 1
ATOM 662 O O . VAL A 1 85 ? 12.643 -5.814 -0.468 1.00 92.62 85 VAL A O 1
ATOM 665 N N . PRO A 1 86 ? 11.288 -7.301 -1.494 1.00 92.31 86 PRO A N 1
ATOM 666 C CA . PRO A 1 86 ? 12.017 -8.477 -1.030 1.00 92.31 86 PRO A CA 1
ATOM 667 C C . PRO A 1 86 ? 13.459 -8.482 -1.546 1.00 92.31 86 PRO A C 1
ATOM 669 O O . PRO A 1 86 ? 13.690 -8.188 -2.718 1.00 92.31 86 PRO A O 1
ATOM 672 N N . GLU A 1 87 ? 14.411 -8.864 -0.694 1.00 93.19 87 GLU A N 1
ATOM 673 C CA . GLU A 1 87 ? 15.845 -8.870 -1.024 1.00 93.19 87 GLU A CA 1
ATOM 674 C C . GLU A 1 87 ? 16.154 -9.719 -2.265 1.00 93.19 87 GLU A C 1
ATOM 676 O O . GLU A 1 87 ? 16.901 -9.303 -3.144 1.00 93.19 87 GLU A O 1
ATOM 681 N N . GLU A 1 88 ? 15.493 -10.867 -2.399 1.00 93.12 88 GLU A N 1
ATOM 682 C CA . GLU A 1 88 ? 15.613 -11.740 -3.569 1.00 93.12 88 GLU A CA 1
ATOM 683 C C . GLU A 1 88 ? 15.254 -11.013 -4.879 1.00 93.12 88 GLU A C 1
ATOM 685 O O . GLU A 1 88 ? 15.939 -11.154 -5.892 1.00 93.12 88 GLU A O 1
ATOM 690 N N . LEU A 1 89 ? 14.222 -10.161 -4.862 1.00 94.06 89 LEU A N 1
ATOM 691 C CA . LEU A 1 89 ? 13.846 -9.371 -6.034 1.00 94.06 89 LEU A CA 1
ATOM 692 C C . LEU A 1 89 ? 14.859 -8.254 -6.323 1.00 94.06 89 LEU A C 1
ATOM 694 O O . LEU A 1 89 ? 15.067 -7.916 -7.487 1.00 94.06 89 LEU A O 1
ATOM 698 N N . ILE A 1 90 ? 15.499 -7.693 -5.293 1.00 94.31 90 ILE A N 1
ATOM 699 C CA . ILE A 1 90 ? 16.586 -6.716 -5.460 1.00 94.31 90 ILE A CA 1
ATOM 700 C C . ILE A 1 90 ? 17.785 -7.387 -6.141 1.00 94.31 90 ILE A C 1
ATOM 702 O O . ILE A 1 90 ? 18.319 -6.844 -7.106 1.00 94.31 90 ILE A O 1
ATOM 706 N N . GLN A 1 91 ? 18.163 -8.584 -5.691 1.00 94.56 91 GLN A N 1
ATOM 707 C CA . GLN A 1 91 ? 19.288 -9.348 -6.240 1.00 94.56 91 GLN A CA 1
ATOM 708 C C . GLN A 1 91 ? 19.059 -9.763 -7.697 1.00 94.56 91 GLN A C 1
ATOM 710 O O . GLN A 1 91 ? 19.964 -9.663 -8.522 1.00 94.56 91 GLN A O 1
ATOM 715 N N . LEU A 1 92 ? 17.832 -10.165 -8.035 1.00 95.25 92 LEU A N 1
ATOM 716 C CA . LEU A 1 92 ? 17.458 -10.573 -9.391 1.00 95.25 92 LEU A CA 1
ATOM 717 C C . LEU A 1 92 ? 17.178 -9.397 -10.331 1.00 95.25 92 LEU A C 1
ATOM 719 O O . LEU A 1 92 ? 16.955 -9.609 -11.522 1.00 95.25 92 LEU A O 1
ATOM 723 N N . TRP A 1 93 ? 17.158 -8.160 -9.833 1.00 95.81 93 TRP A N 1
ATOM 724 C CA . TRP A 1 93 ? 16.656 -7.016 -10.589 1.00 95.81 93 TRP A CA 1
ATOM 725 C C . TRP A 1 93 ? 17.348 -6.838 -11.945 1.00 95.81 93 TRP A C 1
ATOM 727 O O . TRP A 1 93 ? 16.668 -6.681 -12.960 1.00 95.81 93 TRP A O 1
ATOM 737 N N . SER A 1 94 ? 18.679 -6.947 -11.983 1.00 96.31 94 SER A N 1
ATOM 738 C CA . SER A 1 94 ? 19.457 -6.836 -13.224 1.00 96.31 94 SER A CA 1
ATOM 739 C C . SER A 1 94 ? 19.062 -7.891 -14.264 1.00 96.31 94 SER A C 1
ATOM 741 O O . SER A 1 94 ? 18.877 -7.568 -15.437 1.00 96.31 94 SER A O 1
ATOM 743 N N . ASP A 1 95 ? 18.812 -9.127 -13.829 1.00 95.06 95 ASP A N 1
ATOM 744 C CA . ASP A 1 95 ? 18.383 -10.225 -14.703 1.00 95.06 95 ASP A CA 1
ATOM 745 C C . ASP A 1 95 ? 16.938 -10.074 -15.195 1.00 95.06 95 ASP A C 1
ATOM 747 O O . ASP A 1 95 ? 16.556 -10.664 -16.215 1.00 95.06 95 ASP A O 1
ATOM 751 N N . LEU A 1 96 ? 16.117 -9.318 -14.458 1.00 95.00 96 LEU A N 1
ATOM 752 C CA . LEU A 1 96 ? 14.731 -9.028 -14.811 1.00 95.00 96 LEU A CA 1
ATOM 753 C C . LEU A 1 96 ? 14.632 -7.908 -15.853 1.00 95.00 96 LEU A C 1
ATOM 755 O O . LEU A 1 96 ? 13.886 -8.059 -16.822 1.00 95.00 96 LEU A O 1
ATOM 759 N N . VAL A 1 97 ? 15.345 -6.790 -15.656 1.00 94.56 97 VAL A N 1
ATOM 760 C CA . VAL A 1 97 ? 15.198 -5.584 -16.500 1.00 94.56 97 VAL A CA 1
ATOM 761 C C . VAL A 1 97 ? 16.302 -5.382 -17.540 1.00 94.56 97 VAL A C 1
ATOM 763 O O . VAL A 1 97 ? 16.093 -4.636 -18.503 1.00 94.56 97 VAL A O 1
ATOM 766 N N . GLY A 1 98 ? 17.430 -6.077 -17.388 1.00 94.19 98 GLY A N 1
ATOM 767 C CA . GLY A 1 98 ? 18.659 -5.861 -18.149 1.00 94.19 98 GLY A CA 1
ATOM 768 C C . GLY A 1 98 ? 19.579 -4.846 -17.468 1.00 94.19 98 GLY A C 1
ATOM 769 O O . GLY A 1 98 ? 19.116 -3.878 -16.862 1.00 94.19 98 GLY A O 1
ATOM 770 N N . SER A 1 99 ? 20.893 -5.047 -17.590 1.00 91.88 99 SER A N 1
ATOM 771 C CA . SER A 1 99 ? 21.906 -4.188 -16.959 1.00 91.88 99 SER A CA 1
ATOM 772 C C . SER A 1 99 ? 21.798 -2.719 -17.379 1.00 91.88 99 SER A C 1
ATOM 774 O O . SER A 1 99 ? 22.022 -1.830 -16.566 1.00 91.88 99 SER A O 1
ATOM 776 N N . ASP A 1 100 ? 21.367 -2.451 -18.614 1.00 92.75 100 ASP A N 1
ATOM 777 C CA . ASP A 1 100 ? 21.160 -1.100 -19.145 1.00 92.75 100 ASP A CA 1
ATOM 778 C C . ASP A 1 100 ? 20.077 -0.304 -18.395 1.00 92.75 100 ASP A C 1
ATOM 780 O O . ASP A 1 100 ? 20.139 0.927 -18.325 1.00 92.75 100 ASP A O 1
ATOM 784 N N . LEU A 1 101 ? 19.086 -1.002 -17.830 1.00 93.31 101 LEU A N 1
ATOM 785 C CA . LEU A 1 101 ? 18.028 -0.411 -17.013 1.00 93.31 101 LEU A CA 1
ATOM 786 C C . LEU A 1 101 ? 18.292 -0.527 -15.512 1.00 93.31 101 LEU A C 1
ATOM 788 O O . LEU A 1 101 ? 17.831 0.339 -14.771 1.00 93.31 101 LEU A O 1
ATOM 792 N N . ALA A 1 102 ? 19.003 -1.562 -15.063 1.00 93.88 102 ALA A N 1
ATOM 793 C CA . ALA A 1 102 ? 19.197 -1.866 -13.646 1.00 93.88 102 ALA A CA 1
ATOM 794 C C . ALA A 1 102 ? 19.834 -0.706 -12.863 1.00 93.88 102 ALA A C 1
ATOM 796 O O . ALA A 1 102 ? 19.425 -0.425 -11.737 1.00 93.88 102 ALA A O 1
ATOM 797 N N . ASP A 1 103 ? 20.767 0.012 -13.492 1.00 91.75 103 ASP A N 1
ATOM 798 C CA . ASP A 1 103 ? 21.454 1.157 -12.882 1.00 91.75 103 ASP A CA 1
ATOM 799 C C . ASP A 1 103 ? 20.597 2.434 -12.859 1.00 91.75 103 ASP A C 1
ATOM 801 O O . ASP A 1 103 ? 20.840 3.356 -12.079 1.00 91.75 103 ASP A O 1
ATOM 805 N N . ARG A 1 104 ? 19.575 2.498 -13.718 1.00 93.38 104 ARG A N 1
ATOM 806 C CA . ARG A 1 104 ? 18.796 3.715 -14.007 1.00 93.38 104 ARG A CA 1
ATOM 807 C C . ARG A 1 104 ? 17.380 3.661 -13.460 1.00 93.38 104 ARG A C 1
ATOM 809 O O . ARG A 1 104 ? 16.714 4.692 -13.349 1.00 93.38 104 ARG A O 1
ATOM 816 N N . VAL A 1 105 ? 16.901 2.466 -13.137 1.00 94.12 105 VAL A N 1
ATOM 817 C CA . VAL A 1 105 ? 15.602 2.227 -12.524 1.00 94.12 105 VAL A CA 1
ATOM 818 C C . VAL A 1 105 ? 15.780 1.226 -11.407 1.00 94.12 105 VAL A C 1
ATOM 820 O O . VAL A 1 105 ? 16.319 0.152 -11.634 1.00 94.12 105 VAL A O 1
ATOM 823 N N . ARG A 1 106 ? 15.289 1.550 -10.213 1.00 93.38 106 ARG A N 1
ATOM 824 C CA . ARG A 1 106 ? 15.373 0.664 -9.048 1.00 93.38 106 ARG A CA 1
ATOM 825 C C . ARG A 1 106 ? 13.993 0.325 -8.493 1.00 93.38 106 ARG A C 1
ATOM 827 O O . ARG A 1 106 ? 13.105 1.187 -8.506 1.00 93.38 106 ARG A O 1
ATOM 834 N N . PRO A 1 107 ? 13.795 -0.894 -7.973 1.00 94.19 107 PRO A N 1
ATOM 835 C CA . PRO A 1 107 ? 12.583 -1.232 -7.248 1.00 94.19 107 PRO A CA 1
ATOM 836 C C . PRO A 1 107 ? 12.572 -0.474 -5.912 1.00 94.19 107 PRO A C 1
ATOM 838 O O . PRO A 1 107 ? 13.609 -0.328 -5.262 1.00 94.19 107 PRO A O 1
ATOM 841 N N . ARG A 1 108 ? 11.412 0.052 -5.500 1.00 92.06 108 ARG A N 1
ATOM 842 C CA . ARG A 1 108 ? 11.316 0.934 -4.324 1.00 92.06 108 ARG A CA 1
ATOM 843 C C . ARG A 1 108 ? 10.461 0.380 -3.201 1.00 92.06 108 ARG A C 1
ATOM 845 O O . ARG A 1 108 ? 10.885 0.431 -2.045 1.00 92.06 108 ARG A O 1
ATOM 852 N N . SER A 1 109 ? 9.270 -0.095 -3.535 1.00 91.12 109 SER A N 1
ATOM 853 C CA . SER A 1 109 ? 8.307 -0.646 -2.585 1.00 91.12 109 SER A CA 1
ATOM 854 C C . SER A 1 109 ? 7.249 -1.462 -3.309 1.00 91.12 109 SER A C 1
ATOM 856 O O . SER A 1 109 ? 7.093 -1.353 -4.525 1.00 91.12 109 SER A O 1
ATOM 858 N N . LEU A 1 110 ? 6.477 -2.221 -2.545 1.00 91.50 110 LEU A N 1
ATOM 859 C CA . LEU A 1 110 ? 5.286 -2.895 -3.027 1.00 91.50 110 LEU A CA 1
ATOM 860 C C . LEU A 1 110 ? 4.027 -2.098 -2.667 1.00 91.50 110 LEU A C 1
ATOM 862 O O . LEU A 1 110 ? 3.891 -1.591 -1.553 1.00 91.50 110 LEU A O 1
ATOM 866 N N . SER A 1 111 ? 3.111 -2.012 -3.623 1.00 88.75 111 SER A N 1
ATOM 867 C CA . SER A 1 111 ? 1.774 -1.428 -3.516 1.00 88.75 111 SER A CA 1
ATOM 868 C C . SER A 1 111 ? 0.723 -2.450 -3.957 1.00 88.75 111 SER A C 1
ATOM 870 O O . SER A 1 111 ? 1.049 -3.597 -4.278 1.00 88.75 111 SER A O 1
ATOM 872 N N . ASP A 1 112 ? -0.550 -2.058 -3.914 1.00 89.75 112 ASP A N 1
ATOM 873 C CA . ASP A 1 112 ? -1.697 -2.898 -4.274 1.00 89.75 112 ASP A CA 1
ATOM 874 C C . ASP A 1 112 ? -1.646 -4.259 -3.559 1.00 89.75 112 ASP A C 1
ATOM 876 O O . ASP A 1 112 ? -1.688 -5.320 -4.176 1.00 89.75 112 ASP A O 1
ATOM 880 N N . TRP A 1 113 ? -1.433 -4.233 -2.238 1.00 89.19 113 TRP A N 1
ATOM 881 C CA . TRP A 1 113 ? -1.332 -5.439 -1.403 1.00 89.19 113 TRP A CA 1
ATOM 882 C C . TRP A 1 113 ? -0.220 -6.413 -1.828 1.00 89.19 113 TRP A C 1
ATOM 884 O O . TRP A 1 113 ? -0.357 -7.627 -1.697 1.00 89.19 113 TRP A O 1
ATOM 894 N N . GLY A 1 114 ? 0.886 -5.892 -2.364 1.00 89.69 114 GLY A N 1
ATOM 895 C CA . GLY A 1 114 ? 1.993 -6.715 -2.859 1.00 89.69 114 GLY A CA 1
ATOM 896 C C . GLY A 1 114 ? 1.869 -7.112 -4.330 1.00 89.69 114 GLY A C 1
ATOM 897 O O . GLY A 1 114 ? 2.745 -7.801 -4.851 1.00 89.69 114 GLY A O 1
ATOM 898 N N . ARG A 1 115 ? 0.796 -6.696 -5.013 1.00 92.62 115 ARG A N 1
ATOM 899 C CA . ARG A 1 115 ? 0.522 -7.045 -6.414 1.00 92.62 115 ARG A CA 1
ATOM 900 C C . ARG A 1 115 ? 1.154 -6.092 -7.416 1.00 92.62 115 ARG A C 1
ATOM 902 O O . ARG A 1 115 ? 1.189 -6.388 -8.613 1.00 92.62 115 ARG A O 1
ATOM 909 N N . GLU A 1 116 ? 1.664 -4.965 -6.951 1.00 93.50 116 GLU A N 1
ATOM 910 C CA . GLU A 1 116 ? 2.282 -3.955 -7.790 1.00 93.50 116 GLU A CA 1
ATOM 911 C C . GLU A 1 116 ? 3.655 -3.575 -7.237 1.00 93.50 116 GLU A C 1
ATOM 913 O O . GLU A 1 116 ? 3.807 -3.286 -6.052 1.00 93.50 116 GLU A O 1
ATOM 918 N N . LEU A 1 117 ? 4.666 -3.574 -8.104 1.00 94.12 117 LEU A N 1
ATOM 919 C CA . LEU A 1 117 ? 6.006 -3.110 -7.763 1.00 94.12 117 LEU A CA 1
ATOM 920 C C . LEU A 1 117 ? 6.162 -1.650 -8.189 1.00 94.12 117 LEU A C 1
ATOM 922 O O . LEU A 1 117 ? 6.132 -1.329 -9.381 1.00 94.12 117 LEU A O 1
ATOM 926 N N . ALA A 1 118 ? 6.357 -0.765 -7.216 1.00 91.81 118 ALA A N 1
ATOM 927 C CA . ALA A 1 118 ? 6.711 0.620 -7.468 1.00 91.81 118 ALA A CA 1
ATOM 928 C C . ALA A 1 118 ? 8.206 0.731 -7.772 1.00 91.81 118 ALA A C 1
ATOM 930 O O . ALA A 1 118 ? 9.049 0.201 -7.043 1.00 91.81 118 ALA A O 1
ATOM 931 N N . THR A 1 119 ? 8.527 1.449 -8.843 1.00 93.12 119 THR A N 1
ATOM 932 C CA . THR A 1 119 ? 9.903 1.695 -9.278 1.00 93.12 119 THR A CA 1
ATOM 933 C C . THR A 1 119 ? 10.229 3.183 -9.211 1.00 93.12 119 THR A C 1
ATOM 935 O O . THR A 1 119 ? 9.344 4.039 -9.216 1.00 93.12 119 THR A O 1
ATOM 938 N N . GLU A 1 120 ? 11.512 3.505 -9.140 1.00 92.38 120 GLU A N 1
ATOM 939 C CA . GLU A 1 120 ? 12.019 4.872 -9.216 1.00 92.38 120 GLU A CA 1
ATOM 940 C C . GLU A 1 120 ? 13.033 4.944 -10.350 1.00 92.38 120 GLU A C 1
ATOM 942 O O . GLU A 1 120 ? 13.986 4.164 -10.367 1.00 92.38 120 GLU A O 1
ATOM 947 N N . ALA A 1 121 ? 12.813 5.863 -11.288 1.00 92.81 121 ALA A N 1
ATOM 948 C CA . ALA A 1 121 ? 13.674 6.050 -12.444 1.00 92.81 121 ALA A CA 1
ATOM 949 C C . ALA A 1 121 ? 14.483 7.334 -12.286 1.00 92.81 121 ALA A C 1
ATOM 951 O O . ALA A 1 121 ? 13.988 8.362 -11.823 1.00 92.81 121 ALA A O 1
ATOM 952 N N . GLU A 1 122 ? 15.727 7.276 -12.737 1.00 92.19 122 GLU A N 1
ATOM 953 C CA . GLU A 1 122 ? 16.620 8.423 -12.855 1.00 92.19 122 GLU A CA 1
ATOM 954 C C . GLU A 1 122 ? 16.046 9.497 -13.790 1.00 92.19 122 GLU A C 1
ATOM 956 O O . GLU A 1 122 ? 16.126 10.687 -13.498 1.00 92.19 122 GLU A O 1
ATOM 961 N N . CYS A 1 123 ? 15.462 9.087 -14.920 1.00 89.38 123 CYS A N 1
ATOM 962 C CA . CYS A 1 123 ? 14.982 9.996 -15.957 1.00 89.38 123 CYS A CA 1
ATOM 963 C C . CYS A 1 123 ? 13.775 9.429 -16.720 1.00 89.38 123 CYS A C 1
ATOM 965 O O . CYS A 1 123 ? 13.475 8.233 -16.658 1.00 89.38 123 CYS A O 1
ATOM 967 N N . ALA A 1 124 ? 13.100 10.294 -17.487 1.00 90.25 124 ALA A N 1
ATOM 968 C CA . ALA A 1 124 ? 11.919 9.924 -18.270 1.00 90.25 124 ALA A CA 1
ATOM 969 C C . ALA A 1 124 ? 12.223 8.836 -19.310 1.00 90.25 124 ALA A C 1
ATOM 971 O O . ALA A 1 124 ? 11.445 7.901 -19.455 1.00 90.25 124 ALA A O 1
ATOM 972 N N . HIS A 1 125 ? 13.390 8.894 -19.959 1.00 92.00 125 HIS A N 1
ATOM 973 C CA . HIS A 1 125 ? 13.793 7.879 -20.931 1.00 92.00 125 HIS A CA 1
ATOM 974 C C . HIS A 1 125 ? 13.891 6.476 -20.307 1.00 92.00 125 HIS A C 1
ATOM 976 O O . HIS A 1 125 ? 13.365 5.518 -20.866 1.00 92.00 125 HIS A O 1
ATOM 982 N N . ALA A 1 126 ? 14.515 6.352 -19.130 1.00 93.12 126 ALA A N 1
ATOM 983 C CA . ALA A 1 126 ? 14.630 5.071 -18.431 1.00 93.12 126 ALA A CA 1
ATOM 984 C C . ALA A 1 126 ? 13.257 4.541 -17.976 1.00 93.12 126 ALA A C 1
ATOM 986 O O . ALA A 1 126 ? 12.967 3.354 -18.124 1.00 93.12 126 ALA A O 1
ATOM 987 N N . ARG A 1 127 ? 12.380 5.432 -17.492 1.00 93.44 127 ARG A N 1
ATOM 988 C CA . ARG A 1 127 ? 10.985 5.105 -17.160 1.00 93.44 127 ARG A CA 1
ATOM 989 C C . ARG A 1 127 ? 10.224 4.572 -18.376 1.00 93.44 127 ARG A C 1
ATOM 991 O O . ARG A 1 127 ? 9.551 3.550 -18.275 1.00 93.44 127 ARG A O 1
ATOM 998 N N . ASP A 1 128 ? 10.317 5.260 -19.509 1.00 92.75 128 ASP A N 1
ATOM 999 C CA . ASP A 1 128 ? 9.577 4.906 -20.721 1.00 92.75 128 ASP A CA 1
ATOM 1000 C C . ASP A 1 128 ? 10.103 3.594 -21.319 1.00 92.75 128 ASP A C 1
ATOM 1002 O O . ASP A 1 128 ? 9.320 2.756 -21.770 1.00 92.75 128 ASP A O 1
ATOM 1006 N N . LEU A 1 129 ? 11.416 3.361 -21.245 1.00 93.44 129 LEU A N 1
ATOM 1007 C CA . LEU A 1 129 ? 12.026 2.093 -21.635 1.00 93.44 129 LEU A CA 1
ATOM 1008 C C . LEU A 1 129 ? 11.580 0.936 -20.721 1.00 93.44 129 LEU A C 1
ATOM 1010 O O . LEU A 1 129 ? 11.245 -0.139 -21.223 1.00 93.44 129 LEU A O 1
ATOM 1014 N N . LEU A 1 130 ? 11.484 1.148 -19.401 1.00 94.75 130 LEU A N 1
ATOM 1015 C CA . LEU A 1 130 ? 10.891 0.157 -18.493 1.00 94.75 130 LEU A CA 1
ATOM 1016 C C . LEU A 1 130 ? 9.418 -0.113 -18.843 1.00 94.75 130 LEU A C 1
ATOM 1018 O O . LEU A 1 130 ? 8.992 -1.270 -18.858 1.00 94.75 130 LEU A O 1
ATOM 1022 N N . ALA A 1 131 ? 8.636 0.925 -19.149 1.00 92.62 131 ALA A N 1
ATOM 1023 C CA . ALA A 1 131 ? 7.234 0.771 -19.533 1.00 92.62 131 ALA A CA 1
ATOM 1024 C C . ALA A 1 131 ? 7.088 -0.111 -20.787 1.00 92.62 131 ALA A C 1
ATOM 1026 O O . ALA A 1 131 ? 6.272 -1.032 -20.800 1.00 92.62 131 ALA A O 1
ATOM 1027 N N . GLN A 1 132 ? 7.945 0.088 -21.793 1.00 93.88 132 GLN A N 1
ATOM 1028 C CA . GLN A 1 132 ? 7.985 -0.746 -23.000 1.00 93.88 132 GLN A CA 1
ATOM 1029 C C . GLN A 1 132 ? 8.362 -2.207 -22.699 1.00 93.88 132 GLN A C 1
ATOM 1031 O O . GLN A 1 132 ? 7.791 -3.125 -23.287 1.00 93.88 132 GLN A O 1
ATOM 1036 N N . ARG A 1 133 ? 9.289 -2.448 -21.759 1.00 94.75 133 ARG A N 1
ATOM 1037 C CA . ARG A 1 133 ? 9.740 -3.801 -21.375 1.00 94.75 133 ARG A CA 1
ATOM 1038 C C . ARG A 1 133 ? 8.867 -4.487 -20.324 1.00 94.75 133 ARG A C 1
ATOM 1040 O O . ARG A 1 133 ? 9.068 -5.669 -20.053 1.00 94.75 133 ARG A O 1
ATOM 1047 N N . THR A 1 134 ? 7.888 -3.796 -19.745 1.00 95.00 134 THR A N 1
ATOM 1048 C CA . THR A 1 134 ? 7.080 -4.300 -18.621 1.00 95.00 134 THR A CA 1
ATOM 1049 C C . THR A 1 134 ? 6.492 -5.703 -18.849 1.00 95.00 134 THR A C 1
ATOM 1051 O O . THR A 1 134 ? 6.612 -6.529 -17.942 1.00 95.00 134 THR A O 1
ATOM 1054 N N . PRO A 1 135 ? 5.922 -6.051 -20.024 1.00 95.19 135 PRO A N 1
ATOM 1055 C CA . PRO A 1 135 ? 5.409 -7.403 -20.258 1.00 95.19 135 PRO A CA 1
ATOM 1056 C C . PRO A 1 135 ? 6.485 -8.490 -20.128 1.00 95.19 135 PRO A C 1
ATOM 1058 O O . PRO A 1 135 ? 6.234 -9.535 -19.529 1.00 95.19 135 PRO A O 1
ATOM 1061 N N . PHE A 1 136 ? 7.690 -8.224 -20.641 1.00 94.81 136 PHE A N 1
ATOM 1062 C CA . PHE A 1 136 ? 8.826 -9.140 -20.556 1.00 94.81 136 PHE A CA 1
ATO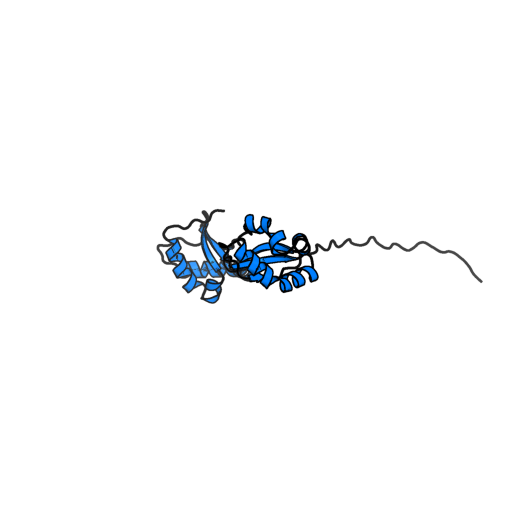M 1063 C C . PHE A 1 136 ? 9.336 -9.266 -19.118 1.00 94.81 136 PHE A C 1
ATOM 1065 O O . PHE A 1 136 ? 9.508 -10.379 -18.624 1.00 94.81 136 PHE A O 1
ATOM 1072 N N . VAL A 1 137 ? 9.495 -8.136 -18.421 1.00 95.25 137 VAL A N 1
ATOM 1073 C CA . VAL A 1 137 ? 9.934 -8.104 -17.017 1.00 95.25 137 VAL A CA 1
ATOM 1074 C C . VAL A 1 137 ? 8.977 -8.905 -16.136 1.00 95.25 137 VAL A C 1
ATOM 1076 O O . VAL A 1 137 ? 9.415 -9.733 -15.346 1.00 95.25 137 VAL A O 1
ATOM 1079 N N . LEU A 1 138 ? 7.663 -8.721 -16.300 1.00 95.38 138 LEU A N 1
ATOM 1080 C CA . LEU A 1 138 ? 6.656 -9.459 -15.535 1.00 95.38 138 LEU A CA 1
ATOM 1081 C C . LEU A 1 138 ? 6.633 -10.953 -15.877 1.00 95.38 138 LEU A C 1
ATOM 1083 O O . LEU A 1 138 ? 6.440 -11.777 -14.986 1.00 95.38 138 LEU A O 1
ATOM 1087 N N . ALA A 1 139 ? 6.825 -11.324 -17.146 1.00 94.69 139 ALA A N 1
ATOM 1088 C CA . ALA A 1 139 ? 6.935 -12.728 -17.537 1.00 94.69 139 ALA A CA 1
ATOM 1089 C C . ALA A 1 139 ? 8.161 -13.391 -16.893 1.00 94.69 139 ALA A C 1
ATOM 1091 O O . ALA A 1 139 ? 8.052 -14.489 -16.348 1.00 94.69 139 ALA A O 1
ATOM 1092 N N . ARG A 1 140 ? 9.305 -12.700 -16.893 1.00 94.88 140 ARG A N 1
ATOM 1093 C CA . ARG A 1 140 ? 10.541 -13.197 -16.287 1.00 94.88 140 ARG A CA 1
ATOM 1094 C C . ARG A 1 140 ? 10.454 -13.248 -14.766 1.00 94.88 140 ARG A C 1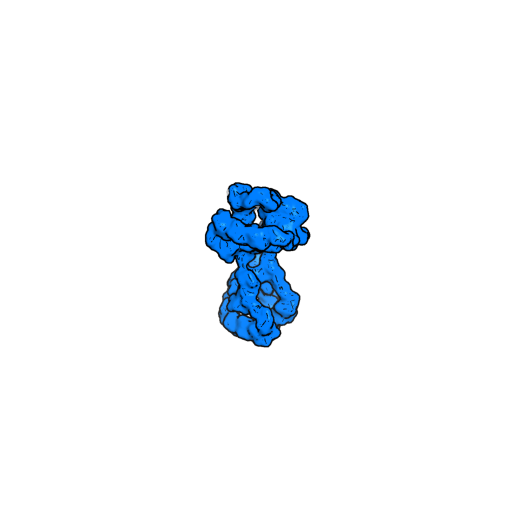
ATOM 1096 O O . ARG A 1 140 ? 10.828 -14.256 -14.189 1.00 94.88 140 ARG A O 1
ATOM 1103 N N . LEU A 1 141 ? 9.855 -12.242 -14.131 1.00 94.56 141 LEU A N 1
ATOM 1104 C CA . LEU A 1 141 ? 9.582 -12.238 -12.693 1.00 94.56 141 LEU A CA 1
ATOM 1105 C C . LEU A 1 141 ? 8.760 -13.461 -12.284 1.00 94.56 141 LEU A C 1
ATOM 1107 O O . LEU A 1 141 ? 9.127 -14.130 -11.330 1.00 94.56 141 LEU A O 1
ATOM 1111 N N . ARG A 1 142 ? 7.695 -13.800 -13.021 1.00 94.25 142 ARG A N 1
ATOM 1112 C CA . ARG A 1 142 ? 6.881 -14.997 -12.732 1.00 94.25 142 ARG A CA 1
ATOM 1113 C C . ARG A 1 142 ? 7.654 -16.301 -12.923 1.00 94.25 142 ARG A C 1
ATOM 1115 O O . ARG A 1 142 ? 7.398 -17.258 -12.203 1.00 94.25 142 ARG A O 1
ATOM 1122 N N . ALA A 1 143 ? 8.567 -16.344 -13.892 1.00 93.00 143 ALA A N 1
ATOM 1123 C CA . ALA A 1 143 ? 9.398 -17.516 -14.142 1.00 93.00 143 ALA A CA 1
ATOM 1124 C C . ALA A 1 143 ? 10.467 -17.710 -13.054 1.00 93.00 143 ALA A C 1
ATOM 1126 O O . ALA A 1 143 ? 10.716 -18.839 -12.643 1.00 93.00 143 ALA A O 1
ATOM 1127 N N . THR A 1 144 ? 11.082 -16.622 -12.585 1.00 92.69 144 THR A N 1
ATOM 1128 C CA . THR A 1 144 ? 12.168 -16.672 -11.597 1.00 92.69 144 THR A CA 1
ATOM 1129 C C . THR A 1 144 ? 11.649 -16.714 -10.157 1.00 92.69 144 THR A C 1
ATOM 1131 O O . THR A 1 144 ? 12.243 -17.375 -9.316 1.00 92.69 144 THR A O 1
ATOM 1134 N N . LEU A 1 145 ? 10.529 -16.041 -9.875 1.00 90.62 145 LEU A N 1
ATOM 1135 C CA . LEU A 1 145 ? 9.906 -15.924 -8.553 1.00 90.62 145 LEU A CA 1
ATOM 1136 C C . LEU A 1 145 ? 8.439 -16.382 -8.608 1.00 90.62 145 LEU A C 1
ATOM 1138 O O . LEU A 1 145 ? 7.526 -15.552 -8.533 1.00 90.62 145 LEU A O 1
ATOM 1142 N N . PRO A 1 146 ? 8.172 -17.696 -8.720 1.00 84.62 146 PRO A N 1
ATOM 1143 C CA . PRO A 1 146 ? 6.812 -18.216 -8.876 1.00 84.62 146 PRO A CA 1
ATOM 1144 C C . PRO A 1 146 ? 5.905 -17.948 -7.662 1.00 84.62 146 PRO A C 1
ATOM 1146 O O . PRO A 1 146 ? 4.687 -17.925 -7.807 1.00 84.62 146 PRO A O 1
ATOM 1149 N N . GLY A 1 147 ? 6.477 -17.709 -6.475 1.00 86.44 147 GLY A N 1
ATOM 1150 C CA . GLY A 1 147 ? 5.734 -17.320 -5.269 1.00 86.44 147 GLY A CA 1
ATOM 1151 C C . GLY A 1 147 ? 5.352 -15.835 -5.205 1.00 86.44 147 GLY A C 1
ATOM 1152 O O . GLY A 1 147 ? 4.698 -15.412 -4.255 1.00 86.44 147 GLY A O 1
ATOM 1153 N N . SER A 1 148 ? 5.768 -15.025 -6.183 1.00 89.25 148 SER A N 1
ATOM 1154 C CA . SER A 1 148 ? 5.485 -13.594 -6.187 1.00 89.25 148 SER A CA 1
ATOM 1155 C C . SER A 1 148 ? 4.054 -13.292 -6.628 1.00 89.25 148 SER A C 1
ATOM 1157 O O . SER A 1 148 ? 3.599 -13.722 -7.687 1.00 89.25 148 SER A O 1
ATOM 1159 N N . SER A 1 149 ? 3.368 -12.453 -5.853 1.00 92.81 149 SER A N 1
ATOM 1160 C CA . SER A 1 149 ? 2.041 -11.921 -6.195 1.00 92.81 149 SER A CA 1
ATOM 1161 C C . SER A 1 149 ? 2.093 -10.720 -7.149 1.00 92.81 149 SER A C 1
ATOM 1163 O O . SER A 1 149 ? 1.041 -10.196 -7.526 1.00 92.81 149 SER A O 1
ATOM 1165 N N . ILE A 1 150 ? 3.289 -10.261 -7.537 1.00 94.12 150 ILE A N 1
ATOM 1166 C CA . ILE A 1 150 ? 3.481 -9.064 -8.363 1.00 94.12 150 ILE A CA 1
ATOM 1167 C C . ILE A 1 150 ? 2.983 -9.330 -9.787 1.00 94.12 150 ILE A C 1
ATOM 1169 O O . ILE A 1 150 ? 3.488 -10.185 -10.515 1.00 94.12 150 ILE A O 1
ATOM 1173 N N . VAL A 1 151 ? 1.998 -8.547 -10.218 1.00 93.81 151 VAL A N 1
ATOM 1174 C CA . VAL A 1 151 ? 1.371 -8.656 -11.542 1.00 93.81 151 VAL A CA 1
ATOM 1175 C C . VAL A 1 151 ? 1.481 -7.383 -12.371 1.00 93.81 151 VAL A C 1
ATOM 1177 O O . VAL A 1 151 ? 1.154 -7.421 -13.557 1.00 93.81 151 VAL A O 1
ATOM 1180 N N . ARG A 1 152 ? 1.926 -6.274 -11.774 1.00 94.00 152 ARG A N 1
ATOM 1181 C CA . ARG A 1 152 ? 2.074 -4.969 -12.427 1.00 94.00 152 ARG A CA 1
ATOM 1182 C C . ARG A 1 152 ? 3.336 -4.256 -11.955 1.00 94.00 152 ARG A C 1
ATOM 1184 O O . ARG A 1 152 ? 3.788 -4.454 -10.828 1.00 94.00 152 ARG A O 1
ATOM 1191 N N . LEU A 1 153 ? 3.860 -3.392 -12.817 1.00 92.12 153 LEU A N 1
ATOM 1192 C CA . LEU A 1 153 ? 4.868 -2.397 -12.466 1.00 92.12 153 LEU A CA 1
ATOM 1193 C C . LEU A 1 153 ? 4.207 -1.022 -12.511 1.00 92.12 153 LEU A C 1
ATOM 1195 O O . LEU A 1 153 ? 3.578 -0.680 -13.514 1.00 92.12 153 LEU A O 1
ATOM 1199 N N . ARG A 1 154 ? 4.359 -0.228 -11.451 1.00 87.00 154 ARG A N 1
ATOM 1200 C CA . ARG A 1 154 ? 3.929 1.172 -11.472 1.00 87.00 154 ARG A CA 1
ATOM 1201 C C . ARG A 1 154 ? 4.987 2.001 -12.190 1.00 87.00 154 ARG A C 1
ATOM 1203 O O . ARG A 1 154 ? 6.175 1.900 -11.868 1.00 87.00 154 ARG A O 1
ATOM 1210 N N . THR A 1 155 ? 4.546 2.828 -13.139 1.00 71.50 155 THR A N 1
ATOM 1211 C CA . THR A 1 155 ? 5.412 3.762 -13.868 1.00 71.50 155 THR A CA 1
ATOM 1212 C C . THR A 1 155 ? 6.181 4.628 -12.889 1.00 71.50 155 THR A C 1
ATOM 1214 O O . THR A 1 155 ? 5.596 5.237 -11.991 1.00 71.50 155 THR A O 1
ATOM 1217 N N . SER A 1 156 ? 7.496 4.644 -13.063 1.00 68.50 156 SER A N 1
ATOM 1218 C CA . SER A 1 156 ? 8.417 5.135 -12.059 1.00 68.50 156 SER A CA 1
ATOM 1219 C C . SER A 1 156 ? 8.196 6.607 -11.731 1.00 68.50 156 SER A C 1
ATOM 1221 O O . SER A 1 156 ? 7.998 7.432 -12.628 1.00 68.50 156 SER A O 1
ATOM 1223 N N . HIS A 1 157 ? 8.295 6.946 -10.448 1.00 68.06 157 HIS A N 1
ATOM 1224 C CA . HIS A 1 157 ? 8.459 8.340 -10.052 1.00 68.06 157 HIS A CA 1
ATOM 1225 C C . HIS A 1 157 ? 9.852 8.786 -10.516 1.00 68.06 157 HIS A C 1
ATOM 1227 O O . HIS A 1 157 ? 10.809 8.008 -10.440 1.00 68.06 157 HIS A O 1
ATOM 1233 N N . LEU A 1 158 ? 9.962 10.009 -11.036 1.00 67.31 158 LEU A N 1
ATOM 1234 C CA . LEU A 1 158 ? 11.267 10.590 -11.335 1.00 67.31 158 LEU A CA 1
ATOM 1235 C C . LEU A 1 158 ? 11.951 10.919 -10.014 1.00 67.31 158 LEU A C 1
ATOM 1237 O O . LEU A 1 158 ? 11.336 11.535 -9.139 1.00 67.31 158 LEU A O 1
ATOM 1241 N N . ARG A 1 159 ? 13.208 10.500 -9.871 1.00 61.16 159 ARG A N 1
ATOM 1242 C CA . ARG A 1 159 ? 14.018 10.827 -8.700 1.00 61.16 159 ARG A CA 1
ATOM 1243 C C . ARG A 1 159 ? 14.029 12.345 -8.508 1.00 61.16 159 ARG A C 1
ATOM 1245 O O . ARG A 1 159 ? 14.323 13.085 -9.447 1.00 61.16 159 ARG A O 1
ATOM 1252 N N . SER A 1 160 ? 13.707 12.813 -7.303 1.00 52.28 160 SER A N 1
ATOM 1253 C CA . SER A 1 160 ? 13.746 14.244 -6.994 1.00 52.28 160 SER A CA 1
ATOM 1254 C C . SER A 1 160 ? 15.159 14.776 -7.224 1.00 52.28 160 SER A C 1
ATOM 1256 O O . SER A 1 160 ? 16.094 14.388 -6.522 1.00 52.28 160 SER A O 1
ATOM 1258 N N . VAL A 1 161 ? 15.322 15.664 -8.204 1.00 48.53 161 VAL A N 1
ATOM 1259 C CA . VAL A 1 161 ? 16.561 16.421 -8.381 1.00 48.53 161 VAL A CA 1
ATOM 1260 C C . VAL A 1 161 ? 16.565 17.495 -7.301 1.00 48.53 161 VAL A C 1
ATOM 1262 O O . VAL A 1 161 ? 15.740 18.406 -7.320 1.00 48.53 161 VAL A O 1
ATOM 1265 N N . GLY A 1 162 ? 17.461 17.368 -6.322 1.00 43.34 162 GLY A N 1
ATOM 1266 C CA . GLY A 1 162 ? 17.723 18.449 -5.380 1.00 43.34 162 GLY A CA 1
ATOM 1267 C C . GLY A 1 162 ? 18.330 19.618 -6.146 1.00 43.34 162 GLY A C 1
ATOM 1268 O O . GLY A 1 162 ? 19.513 19.589 -6.471 1.00 43.34 162 GLY A O 1
ATOM 1269 N N . VAL A 1 163 ? 17.522 20.625 -6.475 1.00 35.56 163 VAL A N 1
ATOM 1270 C CA . VAL A 1 163 ? 18.032 21.880 -7.029 1.00 35.56 163 VAL A CA 1
ATOM 1271 C C . VAL A 1 163 ? 18.683 22.636 -5.876 1.00 35.56 163 VAL A C 1
ATOM 1273 O O . VAL A 1 163 ? 18.011 23.293 -5.084 1.00 35.56 163 VAL A O 1
ATOM 1276 N N 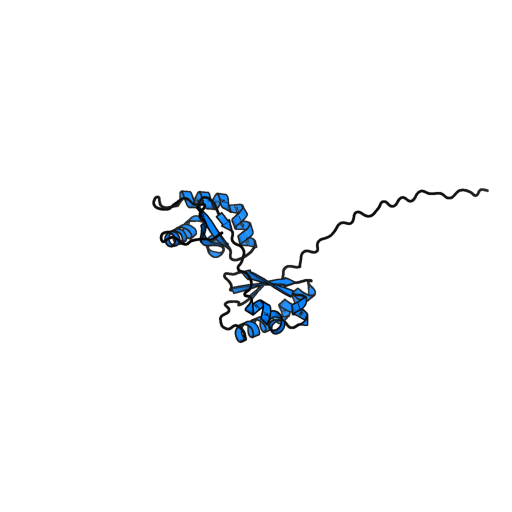. LEU A 1 164 ? 20.004 22.512 -5.756 1.00 33.81 164 LEU A N 1
ATOM 1277 C CA . LEU A 1 164 ? 20.807 23.464 -5.001 1.00 33.81 164 LEU A CA 1
ATOM 1278 C C . LEU A 1 164 ? 20.731 24.798 -5.748 1.00 33.81 164 LEU A C 1
ATOM 1280 O O . LEU A 1 164 ? 21.375 24.975 -6.781 1.00 33.81 164 LEU A O 1
ATOM 1284 N N . ILE A 1 165 ? 19.917 25.726 -5.244 1.00 37.47 165 ILE A N 1
ATOM 1285 C CA . ILE A 1 165 ? 19.991 27.127 -5.655 1.00 37.47 165 ILE A CA 1
ATOM 1286 C C . ILE A 1 165 ? 21.314 27.658 -5.097 1.00 37.47 165 ILE A C 1
ATOM 1288 O O . ILE A 1 165 ? 21.385 28.094 -3.951 1.00 37.47 165 ILE A O 1
ATOM 1292 N N . ALA A 1 166 ? 22.382 27.581 -5.888 1.00 37.91 166 ALA A N 1
ATOM 1293 C CA . ALA A 1 166 ? 23.540 28.427 -5.666 1.00 37.91 166 ALA A CA 1
ATOM 1294 C C . ALA A 1 166 ? 23.096 29.852 -6.008 1.00 37.91 166 ALA A C 1
ATOM 1296 O O . ALA A 1 166 ? 22.903 30.187 -7.175 1.00 37.91 166 ALA A O 1
ATOM 1297 N N . SER A 1 167 ? 22.857 30.677 -4.992 1.00 38.56 167 SER A N 1
ATOM 1298 C CA . SER A 1 167 ? 22.782 32.123 -5.173 1.00 38.56 167 SER A CA 1
ATOM 1299 C C . SER A 1 167 ? 24.085 32.570 -5.841 1.00 38.56 167 SER A C 1
ATOM 1301 O O . SER A 1 167 ? 25.149 32.467 -5.229 1.00 38.56 167 SER A O 1
ATOM 1303 N N . SER A 1 168 ? 24.008 32.982 -7.110 1.00 37.41 168 SER A N 1
ATOM 1304 C CA . SER A 1 168 ? 25.139 33.545 -7.852 1.00 37.41 168 SER A CA 1
ATOM 1305 C C . SER A 1 168 ? 25.821 34.646 -7.033 1.00 37.41 168 SER A C 1
ATOM 1307 O O . SER A 1 168 ? 25.113 35.448 -6.417 1.00 37.41 168 SER A O 1
ATOM 1309 N N . PRO A 1 169 ? 27.163 34.730 -7.033 1.00 45.88 169 PRO A N 1
ATOM 1310 C CA . PRO A 1 169 ? 27.851 35.864 -6.443 1.00 45.88 169 PRO A CA 1
ATOM 1311 C C . PRO A 1 169 ? 27.541 37.130 -7.247 1.00 45.88 169 PRO A C 1
ATOM 1313 O O . PRO A 1 169 ? 27.403 37.100 -8.472 1.00 45.88 169 PRO A O 1
ATOM 1316 N N . GLU A 1 170 ? 27.388 38.228 -6.516 1.00 48.34 170 GLU A N 1
ATOM 1317 C CA . GLU A 1 170 ? 27.060 39.555 -7.015 1.00 48.34 170 GLU A CA 1
ATOM 1318 C C . GLU A 1 170 ? 28.014 39.968 -8.143 1.00 48.34 170 GLU A C 1
ATOM 1320 O O . GLU A 1 170 ? 29.232 40.027 -7.966 1.00 48.34 170 GLU A O 1
ATOM 1325 N N . PHE A 1 171 ? 27.451 40.264 -9.316 1.00 39.53 171 PHE A N 1
ATOM 1326 C CA . PHE A 1 171 ? 28.172 40.887 -10.420 1.00 39.53 171 PHE A CA 1
ATOM 1327 C C . PHE A 1 171 ? 28.433 42.353 -10.033 1.00 39.53 171 PHE A C 1
ATOM 1329 O O . PHE A 1 171 ? 27.652 43.250 -10.347 1.00 39.53 171 PHE A O 1
ATOM 1336 N N . SER A 1 172 ? 29.496 42.594 -9.263 1.00 48.47 172 SER A N 1
ATOM 1337 C CA . SER A 1 172 ? 30.032 43.937 -9.059 1.00 48.47 172 SER A CA 1
ATOM 1338 C C . SER A 1 172 ? 30.837 44.306 -10.296 1.00 48.47 172 SER A C 1
ATOM 1340 O O . SER A 1 172 ? 31.996 43.920 -10.422 1.00 48.47 172 SER A O 1
ATOM 1342 N N . ASP A 1 173 ? 30.208 45.025 -11.221 1.00 40.97 173 ASP A N 1
ATOM 1343 C CA . ASP A 1 173 ? 30.908 45.623 -12.353 1.00 40.97 173 ASP A CA 1
ATOM 1344 C C . ASP A 1 173 ? 30.734 47.141 -12.299 1.00 40.97 173 ASP A C 1
ATOM 1346 O O . ASP A 1 173 ? 29.802 47.734 -12.849 1.00 40.97 173 ASP A O 1
ATOM 1350 N N . ARG A 1 174 ? 31.617 47.784 -11.529 1.00 40.50 174 ARG A N 1
ATOM 1351 C CA . ARG A 1 174 ? 31.861 49.224 -11.630 1.00 40.50 174 ARG A CA 1
ATOM 1352 C C . ARG A 1 174 ? 33.295 49.567 -11.221 1.00 40.50 174 ARG A C 1
ATOM 1354 O O . ARG A 1 174 ? 33.550 50.092 -10.144 1.00 40.50 174 ARG A O 1
ATOM 1361 N N . ALA A 1 175 ? 34.220 49.309 -12.138 1.00 40.31 175 ALA A N 1
ATOM 1362 C CA . ALA A 1 175 ? 35.475 50.046 -12.270 1.00 40.31 175 ALA A CA 1
ATOM 1363 C C . ALA A 1 175 ? 35.701 50.272 -13.778 1.00 40.31 175 ALA A C 1
ATOM 1365 O O . ALA A 1 175 ? 35.865 49.327 -14.534 1.00 40.31 175 ALA A O 1
ATOM 1366 N N . ALA A 1 176 ? 35.401 51.471 -14.278 1.00 37.88 176 ALA A N 1
ATOM 1367 C CA . ALA A 1 176 ? 36.380 52.527 -14.559 1.00 37.88 176 ALA A CA 1
ATOM 1368 C C . ALA A 1 176 ? 36.954 52.436 -15.987 1.00 37.88 176 ALA A C 1
ATOM 1370 O O . ALA A 1 176 ? 37.770 51.573 -16.281 1.00 37.88 176 ALA A O 1
ATOM 1371 N N . VAL A 1 177 ? 36.569 53.386 -16.848 1.00 42.94 177 VAL A N 1
ATOM 1372 C CA . VAL A 1 177 ? 37.411 53.856 -17.959 1.00 42.94 177 VAL A CA 1
ATOM 1373 C C . VAL A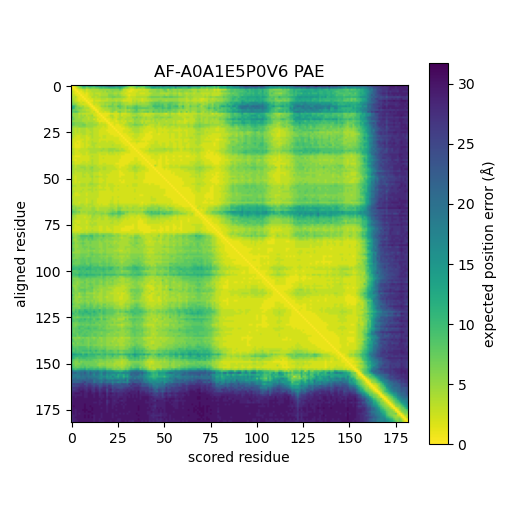 1 177 ? 37.324 55.380 -17.988 1.00 42.94 177 VAL A C 1
ATOM 1375 O O . VAL A 1 177 ? 36.279 55.960 -18.280 1.00 42.94 177 VAL A O 1
ATOM 1378 N N . GLU A 1 178 ? 38.435 56.009 -17.621 1.00 42.12 178 GLU A N 1
ATOM 1379 C CA . GLU A 1 178 ? 38.738 57.416 -17.854 1.00 42.12 178 GLU A CA 1
ATOM 1380 C C . GLU A 1 178 ? 39.054 57.662 -19.345 1.00 42.12 178 GLU A C 1
ATOM 1382 O O . GLU A 1 178 ? 39.743 56.862 -19.969 1.00 42.12 178 GLU A O 1
ATOM 1387 N N . GLY A 1 179 ? 38.612 58.816 -19.864 1.00 38.34 179 GLY A N 1
ATOM 1388 C CA . GLY A 1 179 ? 39.362 59.654 -20.816 1.00 38.34 179 GLY A CA 1
ATOM 1389 C C . GLY A 1 179 ? 39.292 59.360 -22.324 1.00 38.34 179 GLY A C 1
ATOM 1390 O O . GLY A 1 179 ? 39.937 58.437 -22.804 1.00 38.34 179 GLY A O 1
ATOM 1391 N N . ALA A 1 180 ? 38.641 60.255 -23.087 1.00 37.44 180 ALA A N 1
ATOM 1392 C CA . ALA A 1 180 ? 39.226 60.977 -24.238 1.00 37.44 180 ALA A CA 1
ATOM 1393 C C . ALA A 1 180 ? 38.205 61.949 -24.883 1.00 37.44 180 ALA A C 1
ATOM 1395 O O . ALA A 1 180 ? 37.066 61.573 -25.147 1.00 37.44 180 ALA A O 1
ATOM 1396 N N . SER A 1 181 ? 38.645 63.193 -25.111 1.00 38.53 181 SER A N 1
ATOM 1397 C CA . SER A 1 181 ? 37.924 64.346 -25.691 1.00 38.53 181 SER A CA 1
ATOM 1398 C C . SER A 1 181 ? 37.577 64.213 -27.189 1.00 38.53 181 SER A C 1
ATOM 1400 O O . SER A 1 181 ? 37.899 63.205 -27.821 1.00 38.53 181 SER A O 1
ATOM 1402 N N . PRO A 1 182 ? 36.940 65.243 -27.779 1.00 49.09 182 PRO A N 1
ATOM 1403 C CA . PRO A 1 182 ? 37.726 66.261 -28.507 1.00 49.09 182 PRO A CA 1
ATOM 1404 C C . PRO A 1 182 ? 37.672 67.677 -27.915 1.00 49.09 182 PRO A C 1
ATOM 1406 O O . PRO A 1 182 ? 36.636 68.048 -27.322 1.00 49.09 182 PRO A O 1
#

Radius of gyration: 25.3 Å; Cα contacts (8 Å, |Δi|>4): 247; chains: 1; bounding box: 59×84×54 Å